Protein AF-0000000076627928 (afdb_homodimer)

Structure (mmCIF, N/CA/C/O backbone):
data_AF-0000000076627928-model_v1
#
loop_
_entity.id
_entity.type
_entity.pdbx_description
1 polymer 'Mitochondrial pyruvate carrier'
#
loop_
_atom_site.group_PDB
_atom_site.id
_atom_site.type_symbol
_atom_site.label_atom_id
_atom_site.label_alt_id
_atom_site.label_comp_id
_atom_site.label_asym_id
_atom_site.label_entity_id
_atom_site.label_seq_id
_atom_site.pdbx_PDB_ins_code
_atom_site.Cartn_x
_atom_site.Cartn_y
_atom_site.Cartn_z
_atom_site.occupancy
_atom_site.B_iso_or_equiv
_atom_site.auth_seq_id
_atom_site.auth_comp_id
_atom_site.auth_asym_id
_atom_site.auth_atom_id
_atom_site.pdbx_PDB_model_num
ATOM 1 N N . MET A 1 1 ? -31.484 19.078 3.996 1 61.62 1 MET A N 1
ATOM 2 C CA . MET A 1 1 ? -30.656 19 5.195 1 61.62 1 MET A CA 1
ATOM 3 C C . MET A 1 1 ? -29.562 17.953 5.051 1 61.62 1 MET A C 1
ATOM 5 O O . MET A 1 1 ? -28.391 18.219 5.289 1 61.62 1 MET A O 1
ATOM 9 N N . VAL A 1 2 ? -29.984 16.797 4.672 1 64.56 2 VAL A N 1
ATOM 10 C CA . VAL A 1 2 ? -29.047 15.68 4.492 1 64.56 2 VAL A CA 1
ATOM 11 C C . VAL A 1 2 ? -28.062 16.016 3.383 1 64.56 2 VAL A C 1
ATOM 13 O O . VAL A 1 2 ? -26.859 15.773 3.527 1 64.56 2 VAL A O 1
ATOM 16 N N . PHE A 1 3 ? -28.609 16.641 2.412 1 69.88 3 PHE A N 1
ATOM 17 C CA . PHE A 1 3 ? -27.75 16.938 1.269 1 69.88 3 PHE A CA 1
ATOM 18 C C . PHE A 1 3 ? -26.719 17.984 1.631 1 69.88 3 PHE A C 1
ATOM 20 O O . PHE A 1 3 ? -25.562 17.891 1.19 1 69.88 3 PHE A O 1
ATOM 27 N N . LYS A 1 4 ? -27.109 18.969 2.34 1 66.31 4 LYS A N 1
ATOM 28 C CA . LYS A 1 4 ? -26.172 19.984 2.814 1 66.31 4 LYS A CA 1
ATOM 29 C C . LYS A 1 4 ? -25.109 19.375 3.717 1 66.31 4 LYS A C 1
ATOM 31 O O . LYS A 1 4 ? -23.922 19.719 3.635 1 66.31 4 LYS A O 1
ATOM 36 N N . GLY A 1 5 ? -25.562 18.516 4.582 1 66.75 5 GLY A N 1
ATOM 37 C CA . GLY A 1 5 ? -24.625 17.797 5.438 1 66.75 5 GLY A CA 1
ATOM 38 C C . GLY A 1 5 ? -23.609 16.984 4.66 1 66.75 5 GLY A C 1
ATOM 39 O O . GLY A 1 5 ? -22.438 16.938 5.008 1 66.75 5 GLY A O 1
ATOM 40 N N . LEU A 1 6 ? -24.172 16.406 3.648 1 67.56 6 LEU A N 1
ATOM 41 C CA . LEU A 1 6 ? -23.312 15.609 2.791 1 67.56 6 LEU A CA 1
ATOM 42 C C . LEU A 1 6 ? -22.266 16.484 2.094 1 67.56 6 LEU A C 1
ATOM 44 O O . LEU A 1 6 ? -21.109 16.109 1.995 1 67.56 6 LEU A O 1
ATOM 48 N N . VAL A 1 7 ? -22.75 17.578 1.618 1 69 7 VAL A N 1
ATOM 49 C CA . VAL A 1 7 ? -21.859 18.5 0.919 1 69 7 VAL A CA 1
ATOM 50 C C . VAL A 1 7 ? -20.797 19.031 1.886 1 69 7 VAL A C 1
ATOM 52 O O . VAL A 1 7 ? -19.625 19.156 1.527 1 69 7 VAL A O 1
ATOM 55 N N . GLU A 1 8 ? -21.234 19.375 3.131 1 72 8 GLU A N 1
ATOM 56 C CA . GLU A 1 8 ? -20.312 19.875 4.145 1 72 8 GLU A CA 1
ATOM 57 C C . GLU A 1 8 ? -19.312 18.812 4.551 1 72 8 GLU A C 1
ATOM 59 O O . GLU A 1 8 ? -18.141 19.109 4.789 1 72 8 GLU A O 1
ATOM 64 N N . PHE A 1 9 ? -19.875 17.641 4.684 1 67.38 9 PHE A N 1
ATOM 65 C CA . PHE A 1 9 ? -19.016 16.516 4.984 1 67.38 9 PHE A CA 1
ATOM 66 C C . PHE A 1 9 ? -17.984 16.297 3.873 1 67.38 9 PHE A C 1
ATOM 68 O O . PHE A 1 9 ? -16.812 16.062 4.145 1 67.38 9 PHE A O 1
ATOM 75 N N . LEU A 1 10 ? -18.406 16.516 2.705 1 72.19 10 LEU A N 1
ATOM 76 C CA . LEU A 1 10 ? -17.531 16.281 1.564 1 72.19 10 LEU A CA 1
ATOM 77 C C . LEU A 1 10 ? -16.453 17.359 1.465 1 72.19 10 LEU A C 1
ATOM 79 O O . LEU A 1 10 ? -15.352 17.094 0.981 1 72.19 10 LEU A O 1
ATOM 83 N N . LYS A 1 11 ? -16.797 18.453 2.033 1 77.56 11 LYS A N 1
ATOM 84 C CA . LYS A 1 11 ? -15.859 19.562 1.9 1 77.56 11 LYS A CA 1
ATOM 85 C C . LYS A 1 11 ? -15.062 19.781 3.186 1 77.56 11 LYS A C 1
ATOM 87 O O . LYS A 1 11 ? -14.125 20.578 3.217 1 77.56 11 LYS A O 1
ATOM 92 N N . GLY A 1 12 ? -15.352 19.031 4.215 1 80.25 12 GLY A N 1
ATOM 93 C CA . GLY A 1 12 ? -14.727 19.203 5.516 1 80.25 12 GLY A CA 1
ATOM 94 C C . GLY A 1 12 ? -13.305 18.656 5.566 1 80.25 12 GLY A C 1
ATOM 95 O O . GLY A 1 12 ? -12.742 18.297 4.535 1 80.25 12 GLY A O 1
ATOM 96 N N . PRO A 1 13 ? -12.695 18.766 6.668 1 83.38 13 PRO A N 1
ATOM 97 C CA . PRO A 1 13 ? -11.297 18.375 6.859 1 83.38 13 PRO A CA 1
ATOM 98 C C . PRO A 1 13 ? -11.055 16.891 6.586 1 83.38 13 PRO A C 1
ATOM 100 O O . PRO A 1 13 ? -9.906 16.469 6.422 1 83.38 13 PRO A O 1
ATOM 103 N N . THR A 1 14 ? -12.039 16.109 6.566 1 82.69 14 THR A N 1
ATOM 104 C CA . THR A 1 14 ? -11.938 14.695 6.254 1 82.69 14 THR A CA 1
ATOM 105 C C . THR A 1 14 ? -12.734 14.359 4.992 1 82.69 14 THR A C 1
ATOM 107 O O . THR A 1 14 ? -13.164 13.219 4.805 1 82.69 14 THR A O 1
ATOM 110 N N . GLY A 1 15 ? -12.906 15.297 4.18 1 87.19 15 GLY A N 1
ATOM 111 C CA . GLY A 1 15 ? -13.75 15.156 3.006 1 87.19 15 GLY A CA 1
ATOM 112 C C . GLY A 1 15 ? -13.055 14.477 1.844 1 87.19 15 GLY A C 1
ATOM 113 O O . GLY A 1 15 ? -11.938 13.977 1.989 1 87.19 15 GLY A O 1
ATOM 114 N N . ILE A 1 16 ? -13.68 14.414 0.693 1 87.19 16 ILE A N 1
ATOM 115 C CA . ILE A 1 16 ? -13.289 13.633 -0.477 1 87.19 16 ILE A CA 1
ATOM 116 C C . ILE A 1 16 ? -12.023 14.219 -1.091 1 87.19 16 ILE A C 1
ATOM 118 O O . ILE A 1 16 ? -11.383 13.586 -1.93 1 87.19 16 ILE A O 1
ATOM 122 N N . ARG A 1 17 ? -11.625 15.281 -0.662 1 88.5 17 ARG A N 1
ATOM 123 C CA . ARG A 1 17 ? -10.422 15.875 -1.225 1 88.5 17 ARG A CA 1
ATOM 124 C C . ARG A 1 17 ? -9.219 15.641 -0.318 1 88.5 17 ARG A C 1
ATOM 126 O O . ARG A 1 17 ? -8.133 16.156 -0.569 1 88.5 17 ARG A O 1
ATOM 133 N N . THR A 1 18 ? -9.414 14.844 0.657 1 89.25 18 THR A N 1
ATOM 134 C CA . THR A 1 18 ? -8.344 14.703 1.641 1 89.25 18 THR A CA 1
ATOM 135 C C . THR A 1 18 ? -7.836 13.266 1.687 1 89.25 18 THR A C 1
ATOM 137 O O . THR A 1 18 ? -8.492 12.352 1.175 1 89.25 18 THR A O 1
ATOM 140 N N . THR A 1 19 ? -6.699 13.188 2.303 1 90.94 19 THR A N 1
ATOM 141 C CA . THR A 1 19 ? -6.145 11.867 2.561 1 90.94 19 THR A CA 1
ATOM 142 C C . THR A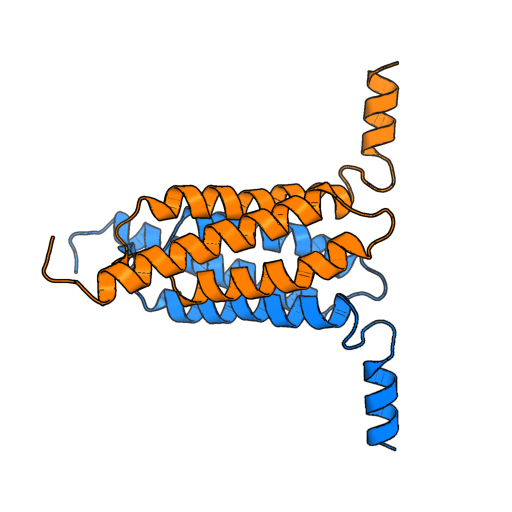 1 19 ? -6.969 11.125 3.613 1 90.94 19 THR A C 1
ATOM 144 O O . THR A 1 19 ? -6.898 9.898 3.717 1 90.94 19 THR A O 1
ATOM 147 N N . HIS A 1 20 ? -7.707 12.008 4.359 1 92.62 20 HIS A N 1
ATOM 148 C CA . HIS A 1 20 ? -8.531 11.375 5.383 1 92.62 20 HIS A CA 1
ATOM 149 C C . HIS A 1 20 ? -9.578 10.461 4.758 1 92.62 20 HIS A C 1
ATOM 151 O O . HIS A 1 20 ? -9.922 9.422 5.324 1 92.62 20 HIS A O 1
ATOM 157 N N . PHE A 1 21 ? -10.039 10.836 3.617 1 92.75 21 PHE A N 1
ATOM 158 C CA . PHE A 1 21 ? -11.047 10.062 2.896 1 92.75 21 PHE A CA 1
ATOM 159 C C . PHE A 1 21 ? -10.391 8.992 2.037 1 92.75 21 PHE A C 1
ATOM 161 O O . PHE A 1 21 ? -10.734 7.812 2.133 1 92.75 21 PHE A O 1
ATOM 168 N N . TRP A 1 22 ? -9.43 9.289 1.239 1 94.75 22 TRP A N 1
ATOM 169 C CA . TRP A 1 22 ? -8.852 8.383 0.248 1 94.75 22 TRP A CA 1
ATOM 170 C C . TRP A 1 22 ? -7.922 7.371 0.909 1 94.75 22 TRP A C 1
ATOM 172 O O . TRP A 1 22 ? -7.688 6.293 0.366 1 94.75 22 TRP A O 1
ATOM 182 N N . GLY A 1 23 ? -7.336 7.684 2.043 1 96.06 23 GLY A N 1
ATOM 183 C CA . GLY A 1 23 ? -6.555 6.715 2.793 1 96.06 23 GLY A CA 1
ATOM 184 C C . GLY A 1 23 ? -7.301 5.422 3.059 1 96.06 23 GLY A C 1
ATOM 185 O O . GLY A 1 23 ? -6.906 4.359 2.57 1 96.06 23 GLY A O 1
ATOM 186 N N . PRO A 1 24 ? -8.414 5.59 3.686 1 97.25 24 PRO A N 1
ATOM 187 C CA . PRO A 1 24 ? -9.188 4.387 3.986 1 97.25 24 PRO A CA 1
ATOM 188 C C . PRO A 1 24 ? -9.672 3.668 2.729 1 97.25 24 PRO A C 1
ATOM 190 O O . PRO A 1 24 ? -9.594 2.441 2.643 1 97.25 24 PRO A O 1
ATOM 193 N N . VAL A 1 25 ? -10.086 4.309 1.763 1 96.94 25 VAL A N 1
ATOM 194 C CA . VAL A 1 25 ? -10.656 3.719 0.557 1 96.94 25 VAL A CA 1
ATOM 195 C C . VAL A 1 25 ? -9.617 2.842 -0.135 1 96.94 25 VAL A C 1
ATOM 197 O O . VAL A 1 25 ? -9.891 1.681 -0.452 1 96.94 25 VAL A O 1
ATOM 200 N N . LEU A 1 26 ? -8.469 3.352 -0.321 1 97.25 26 LEU A N 1
ATOM 201 C CA . LEU A 1 26 ? -7.469 2.625 -1.093 1 97.25 26 LEU A CA 1
ATOM 202 C C . LEU A 1 26 ? -6.805 1.548 -0.242 1 97.25 26 LEU A C 1
ATOM 204 O O . LEU A 1 26 ? -6.422 0.493 -0.755 1 97.25 26 LEU A O 1
ATOM 208 N N . ASN A 1 27 ? -6.754 1.756 1.055 1 98.31 27 ASN A N 1
ATOM 209 C CA . ASN A 1 27 ? -6.223 0.703 1.915 1 98.31 27 ASN A CA 1
ATOM 210 C C . ASN A 1 27 ? -7.207 -0.453 2.059 1 98.31 27 ASN A C 1
ATOM 212 O O . ASN A 1 27 ? -6.801 -1.608 2.191 1 98.31 27 ASN A O 1
ATOM 216 N N . TRP A 1 28 ? -8.516 -0.165 2.051 1 98.5 28 TRP A N 1
ATOM 217 C CA . TRP A 1 28 ? -9.492 -1.249 1.993 1 98.5 28 TRP A CA 1
ATOM 218 C C . TRP A 1 28 ? -9.289 -2.096 0.741 1 98.5 28 TRP A C 1
ATOM 220 O O . TRP A 1 28 ? -9.523 -3.307 0.759 1 98.5 28 TRP A O 1
ATOM 230 N N . GLY A 1 29 ? -8.805 -1.492 -0.309 1 98.12 29 GLY A N 1
ATOM 231 C CA . GLY A 1 29 ? -8.477 -2.24 -1.512 1 98.12 29 GLY A CA 1
ATOM 232 C C . GLY A 1 29 ? -7.473 -3.352 -1.266 1 98.12 29 GLY A C 1
ATOM 233 O O . GLY A 1 29 ? -7.609 -4.449 -1.81 1 98.12 29 GLY A O 1
ATOM 234 N N . PHE A 1 30 ? -6.492 -3.123 -0.431 1 98.44 30 PHE A N 1
ATOM 235 C CA . PHE A 1 30 ? -5.508 -4.148 -0.109 1 98.44 30 PHE A CA 1
ATOM 236 C C . PHE A 1 30 ? -6.156 -5.309 0.637 1 98.44 30 PHE A C 1
ATOM 238 O O . PHE A 1 30 ? -5.805 -6.469 0.418 1 98.44 30 PHE A O 1
ATOM 245 N N . ILE A 1 31 ? -7.07 -4.938 1.482 1 98.75 31 ILE A N 1
ATOM 246 C CA . ILE A 1 31 ? -7.738 -5.941 2.307 1 98.75 31 ILE A CA 1
ATOM 247 C C . ILE A 1 31 ? -8.562 -6.871 1.42 1 98.75 31 ILE A C 1
ATOM 249 O O . ILE A 1 31 ? -8.461 -8.094 1.535 1 98.75 31 ILE A O 1
ATOM 253 N N . ILE A 1 32 ? -9.305 -6.312 0.566 1 98.56 32 ILE A N 1
ATOM 254 C CA . ILE A 1 32 ? -10.141 -7.086 -0.343 1 98.56 32 ILE A CA 1
ATOM 255 C C . ILE A 1 32 ? -9.266 -7.957 -1.24 1 98.56 32 ILE A C 1
ATOM 257 O O . ILE A 1 32 ? -9.523 -9.148 -1.398 1 98.56 32 ILE A O 1
ATOM 261 N N . ALA A 1 33 ? -8.234 -7.391 -1.806 1 98.06 33 ALA A N 1
ATOM 262 C CA . ALA A 1 33 ? -7.301 -8.156 -2.625 1 98.06 33 ALA A CA 1
ATOM 263 C C . ALA A 1 33 ? -6.68 -9.297 -1.825 1 98.06 33 ALA A C 1
ATOM 265 O O . ALA A 1 33 ? -6.551 -10.422 -2.326 1 98.06 33 ALA A O 1
ATOM 266 N N . GLY A 1 34 ? -6.309 -9.039 -0.591 1 98.19 34 GLY A N 1
ATOM 267 C CA . GLY A 1 34 ? -5.723 -10.062 0.258 1 98.19 34 GLY A CA 1
ATOM 268 C C . GLY A 1 34 ? -6.672 -11.211 0.548 1 98.19 34 GLY A C 1
ATOM 269 O O . GLY A 1 34 ? -6.266 -12.375 0.529 1 98.19 34 GLY A O 1
ATOM 270 N N . ILE A 1 35 ? -7.891 -10.875 0.844 1 98.19 35 ILE A N 1
ATOM 271 C CA . ILE A 1 35 ? -8.898 -11.891 1.129 1 98.19 35 ILE A CA 1
ATOM 272 C C . ILE A 1 35 ? -9.109 -12.766 -0.103 1 98.19 35 ILE A C 1
ATOM 274 O O . ILE A 1 35 ? -9.133 -14 -0 1 98.19 35 ILE A O 1
ATOM 278 N N . ILE A 1 36 ? -9.203 -12.203 -1.235 1 97.19 36 ILE A N 1
ATOM 279 C CA . ILE A 1 36 ? -9.391 -12.961 -2.467 1 97.19 36 ILE A CA 1
ATOM 280 C C . ILE A 1 36 ? -8.148 -13.805 -2.748 1 97.19 36 ILE A C 1
ATOM 282 O O . ILE A 1 36 ? -8.25 -14.969 -3.148 1 97.19 36 ILE A O 1
ATOM 286 N N . ASP A 1 37 ? -6.973 -13.258 -2.482 1 96.69 37 ASP A N 1
ATOM 287 C CA . ASP A 1 37 ? -5.715 -13.961 -2.727 1 96.69 37 ASP A CA 1
ATOM 288 C C . ASP A 1 37 ? -5.551 -15.141 -1.77 1 96.69 37 ASP A C 1
ATOM 290 O O . ASP A 1 37 ? -4.773 -16.062 -2.039 1 96.69 37 ASP A O 1
ATOM 294 N N . SER A 1 38 ? -6.203 -15.133 -0.664 1 95.75 38 SER A N 1
ATOM 295 C CA . SER A 1 38 ? -6.102 -16.234 0.288 1 95.75 38 SER A CA 1
ATOM 296 C C . SER A 1 38 ? -6.746 -17.5 -0.263 1 95.75 38 SER A C 1
ATOM 298 O O . SER A 1 38 ? -6.523 -18.594 0.259 1 95.75 38 SER A O 1
ATOM 300 N N . ASN A 1 39 ? -7.512 -17.359 -1.292 1 95.25 39 ASN A N 1
ATOM 301 C CA . ASN A 1 39 ? -8.148 -18.516 -1.916 1 95.25 39 ASN A CA 1
ATOM 302 C C . ASN A 1 39 ? -7.324 -19.047 -3.078 1 95.25 39 ASN A C 1
ATOM 304 O O . ASN A 1 39 ? -7.684 -20.062 -3.686 1 95.25 39 ASN A O 1
ATOM 308 N N . LYS A 1 40 ? -6.242 -18.453 -3.377 1 92.5 40 LYS A N 1
ATOM 309 C CA . LYS A 1 40 ? -5.344 -18.938 -4.418 1 92.5 40 LYS A CA 1
ATOM 310 C C . LYS A 1 40 ? -4.402 -20.016 -3.875 1 92.5 40 LYS A C 1
ATOM 312 O O . LYS A 1 40 ? -4.25 -20.156 -2.66 1 92.5 40 LYS A O 1
ATOM 317 N N . PRO A 1 41 ? -3.854 -20.812 -4.867 1 94.12 41 PRO A N 1
ATOM 318 C CA . PRO A 1 41 ? -2.795 -21.719 -4.402 1 94.12 41 PRO A CA 1
ATOM 319 C C . PRO A 1 41 ? -1.667 -20.969 -3.686 1 94.12 41 PRO A C 1
ATOM 321 O O . PRO A 1 41 ? -1.256 -19.891 -4.121 1 94.12 41 PRO A O 1
ATOM 324 N N . PRO A 1 42 ? -1.172 -21.531 -2.629 1 94.56 42 PRO A N 1
ATOM 325 C CA . PRO A 1 42 ? -0.175 -20.859 -1.79 1 94.56 42 PRO A CA 1
ATOM 326 C C . PRO A 1 42 ? 1.062 -20.422 -2.574 1 94.56 42 PRO A C 1
ATOM 328 O O . PRO A 1 42 ? 1.696 -19.422 -2.234 1 94.56 42 PRO A O 1
ATOM 331 N N . GLU A 1 43 ? 1.318 -21.156 -3.598 1 92.25 43 GLU A N 1
ATOM 332 C CA . GLU A 1 43 ? 2.516 -20.844 -4.375 1 92.25 43 GLU A CA 1
ATOM 333 C C . GLU A 1 43 ? 2.342 -19.562 -5.172 1 92.25 43 GLU A C 1
ATOM 335 O O . GLU A 1 43 ? 3.316 -19 -5.676 1 92.25 43 GLU A O 1
ATOM 340 N N . LYS A 1 44 ? 1.123 -19.062 -5.23 1 91.94 44 LYS A N 1
ATOM 341 C CA . LYS A 1 44 ? 0.856 -17.844 -6.004 1 91.94 44 LYS A CA 1
ATOM 342 C C . LYS A 1 44 ? 0.918 -16.609 -5.121 1 91.94 44 LYS A C 1
ATOM 344 O O . LYS A 1 44 ? 0.833 -15.477 -5.617 1 91.94 44 LYS A O 1
ATOM 349 N N . ILE A 1 45 ? 1.094 -16.797 -3.898 1 94.88 45 ILE A N 1
ATOM 350 C CA . ILE A 1 45 ? 1.158 -15.68 -2.965 1 94.88 45 ILE A CA 1
ATOM 351 C C . ILE A 1 45 ? 2.566 -15.094 -2.967 1 94.88 45 ILE A C 1
ATOM 353 O O . ILE A 1 45 ? 3.555 -15.82 -2.861 1 94.88 45 ILE A O 1
ATOM 357 N N . SER A 1 46 ? 2.666 -13.742 -3.131 1 95.44 46 SER A N 1
ATOM 358 C CA . SER A 1 46 ? 3.949 -13.047 -3.07 1 95.44 46 SER A CA 1
ATOM 359 C C . SER A 1 46 ? 4.34 -12.734 -1.63 1 95.44 46 SER A C 1
ATOM 361 O O . SER A 1 46 ? 3.842 -11.773 -1.04 1 95.44 46 SER A O 1
ATOM 363 N N . SER A 1 47 ? 5.285 -13.477 -1.132 1 95.06 47 SER A N 1
ATOM 364 C CA . SER A 1 47 ? 5.695 -13.273 0.255 1 95.06 47 SER A CA 1
ATOM 365 C C . SER A 1 47 ? 6.328 -11.898 0.451 1 95.06 47 SER A C 1
ATOM 367 O O . SER A 1 47 ? 6.164 -11.281 1.504 1 95.06 47 SER A O 1
ATOM 369 N N . ARG A 1 48 ? 7.023 -11.414 -0.523 1 96.06 48 ARG A N 1
ATOM 370 C CA . ARG A 1 48 ? 7.688 -10.117 -0.413 1 96.06 48 ARG A CA 1
ATOM 371 C C . ARG A 1 48 ? 6.672 -8.984 -0.343 1 96.06 48 ARG A C 1
ATOM 373 O O . ARG A 1 48 ? 6.781 -8.094 0.506 1 96.06 48 ARG A O 1
ATOM 380 N N . MET A 1 49 ? 5.676 -8.992 -1.299 1 97.94 49 MET A N 1
ATOM 381 C CA . MET A 1 49 ? 4.625 -7.984 -1.291 1 97.94 49 MET A CA 1
ATOM 382 C C . MET A 1 49 ? 3.834 -8.031 0.012 1 97.94 49 MET A C 1
ATOM 384 O O . MET A 1 49 ? 3.549 -6.988 0.607 1 97.94 49 MET A O 1
ATOM 388 N N . THR A 1 50 ? 3.521 -9.219 0.46 1 98.44 50 THR A N 1
ATOM 389 C CA . THR A 1 50 ? 2.76 -9.422 1.686 1 98.44 50 THR A CA 1
ATOM 390 C C . THR A 1 50 ? 3.533 -8.914 2.896 1 98.44 50 THR A C 1
ATOM 392 O O . THR A 1 50 ? 2.973 -8.234 3.76 1 98.44 50 THR A O 1
ATOM 395 N N . THR A 1 51 ? 4.77 -9.227 2.963 1 98.44 51 THR A N 1
ATOM 396 C CA . THR A 1 51 ? 5.605 -8.742 4.055 1 98.44 51 THR A CA 1
ATOM 397 C C . THR A 1 51 ? 5.688 -7.219 4.043 1 98.44 51 THR A C 1
ATOM 399 O O . THR A 1 51 ? 5.59 -6.578 5.094 1 98.44 51 THR A O 1
ATOM 402 N N . THR A 1 52 ? 5.832 -6.625 2.869 1 98.5 52 THR A N 1
ATOM 403 C CA . THR A 1 52 ? 5.875 -5.172 2.75 1 98.5 52 THR A CA 1
ATOM 404 C C . THR A 1 52 ? 4.566 -4.551 3.242 1 98.5 52 THR A C 1
ATOM 406 O O . THR A 1 52 ? 4.582 -3.549 3.957 1 98.5 52 THR A O 1
ATOM 409 N N . LEU A 1 53 ? 3.498 -5.168 2.936 1 98.81 53 LEU A N 1
ATOM 410 C CA . LEU A 1 53 ? 2.191 -4.664 3.348 1 98.81 53 LEU A CA 1
ATOM 411 C C . LEU A 1 53 ? 2.025 -4.754 4.859 1 98.81 53 LEU A C 1
ATOM 413 O O . LEU A 1 53 ? 1.396 -3.891 5.473 1 98.81 53 LEU A O 1
ATOM 417 N N . ILE A 1 54 ? 2.576 -5.758 5.465 1 98.81 54 ILE A N 1
ATOM 418 C CA . ILE A 1 54 ? 2.525 -5.883 6.918 1 98.81 54 ILE A CA 1
ATOM 419 C C . ILE A 1 54 ? 3.316 -4.75 7.562 1 98.81 54 ILE A C 1
ATOM 421 O O . ILE A 1 54 ? 2.824 -4.078 8.477 1 98.81 54 ILE A O 1
ATOM 425 N N . LEU A 1 55 ? 4.461 -4.5 7.07 1 98.62 55 LEU A N 1
ATOM 426 C CA . LEU A 1 55 ? 5.301 -3.441 7.621 1 98.62 55 LEU A CA 1
ATOM 427 C C . LEU A 1 55 ? 4.676 -2.07 7.383 1 98.62 55 LEU A C 1
ATOM 429 O O . LEU A 1 55 ? 4.629 -1.237 8.289 1 98.62 55 LEU A O 1
ATOM 433 N N . TYR A 1 56 ? 4.188 -1.945 6.172 1 98.69 56 TYR A N 1
ATOM 434 C CA . TYR A 1 56 ? 3.52 -0.701 5.809 1 98.69 56 TYR A CA 1
ATOM 435 C C . TYR A 1 56 ? 2.34 -0.424 6.734 1 98.69 56 TYR A C 1
ATOM 437 O O . TYR A 1 56 ? 2.25 0.652 7.328 1 98.69 56 TYR A O 1
ATOM 445 N N . SER A 1 57 ? 1.497 -1.346 6.922 1 98.88 57 SER A N 1
ATOM 446 C CA . SER A 1 57 ? 0.278 -1.154 7.699 1 98.88 57 SER A CA 1
ATOM 447 C C . SER A 1 57 ? 0.586 -1.036 9.188 1 98.88 57 SER A C 1
ATOM 449 O O . SER A 1 57 ? -0.087 -0.298 9.906 1 98.88 57 SER A O 1
ATOM 451 N N . SER A 1 58 ? 1.564 -1.761 9.648 1 98.56 58 SER A N 1
ATOM 452 C CA . SER A 1 58 ? 1.958 -1.634 11.047 1 98.56 58 SER A CA 1
ATOM 453 C C . SER A 1 58 ? 2.459 -0.226 11.352 1 98.56 58 SER A C 1
ATOM 455 O O . SER A 1 58 ? 2.049 0.383 12.344 1 98.56 58 SER A O 1
ATOM 457 N N . MET A 1 59 ? 3.244 0.274 10.484 1 97.88 59 MET A N 1
ATOM 458 C CA . MET A 1 59 ? 3.799 1.61 10.68 1 97.88 59 MET A CA 1
ATOM 459 C C . MET A 1 59 ? 2.709 2.672 10.57 1 97.88 59 MET A C 1
ATOM 461 O O . MET A 1 59 ? 2.621 3.566 11.414 1 97.88 59 MET A O 1
ATOM 465 N N . PHE A 1 60 ? 1.845 2.555 9.68 1 97.88 60 PHE A N 1
ATOM 466 C CA . PHE A 1 60 ? 0.903 3.631 9.398 1 97.88 60 PHE A CA 1
ATOM 467 C C . PHE A 1 60 ? -0.309 3.549 10.32 1 97.88 60 PHE A C 1
ATOM 469 O O . PHE A 1 60 ? -1.134 4.465 10.352 1 97.88 60 PHE A O 1
ATOM 476 N N . SER A 1 61 ? -0.382 2.447 11.102 1 98.25 61 SER A N 1
ATOM 477 C CA . SER A 1 61 ? -1.346 2.445 12.203 1 98.25 61 SER A CA 1
ATOM 478 C C . SER A 1 61 ? -1.045 3.555 13.203 1 98.25 61 SER A C 1
ATOM 480 O O . SER A 1 61 ? -1.957 4.238 13.672 1 98.25 61 SER A O 1
ATOM 482 N N . ARG A 1 62 ? 0.208 3.693 13.422 1 96.12 62 ARG A N 1
ATOM 483 C CA . ARG A 1 62 ? 0.64 4.734 14.352 1 96.12 62 ARG A CA 1
ATOM 484 C C . ARG A 1 62 ? 0.251 6.117 13.836 1 96.12 62 ARG A C 1
ATOM 486 O O . ARG A 1 62 ? -0.25 6.949 14.602 1 96.12 62 ARG A O 1
ATOM 493 N N . PHE A 1 63 ? 0.38 6.352 12.555 1 94.81 63 PHE A N 1
ATOM 494 C CA . PHE A 1 63 ? 0.132 7.676 11.992 1 94.81 63 PHE A CA 1
ATOM 495 C C . PHE A 1 63 ? -1.364 7.941 11.875 1 94.81 63 PHE A C 1
ATOM 497 O O . PHE A 1 63 ? -1.81 9.078 12.023 1 94.81 63 PHE A O 1
ATOM 504 N N . ALA A 1 64 ? -2.074 6.867 11.672 1 96.88 64 ALA A N 1
ATOM 505 C CA . ALA A 1 64 ? -3.525 7.023 11.641 1 96.88 64 ALA A CA 1
ATOM 506 C C . ALA A 1 64 ? -4.059 7.445 13.008 1 96.88 64 ALA A C 1
ATOM 508 O O . ALA A 1 64 ? -5.035 8.195 13.094 1 96.88 64 ALA A O 1
ATOM 509 N N . TRP A 1 65 ? -3.434 6.949 14.07 1 96.19 65 TRP A N 1
ATOM 510 C CA . TRP A 1 65 ? -3.799 7.285 15.438 1 96.19 65 TRP A CA 1
ATOM 511 C C . TRP A 1 65 ? -3.354 8.703 15.789 1 96.19 65 TRP A C 1
ATOM 513 O O . TRP A 1 65 ? -4.062 9.43 16.5 1 96.19 65 TRP A O 1
ATOM 523 N N . ARG A 1 66 ? -2.266 9.227 15.188 1 94.31 66 ARG A N 1
ATOM 524 C CA . ARG A 1 66 ? -1.62 10.461 15.617 1 94.31 66 ARG A CA 1
ATOM 525 C C . ARG A 1 66 ? -2.105 11.648 14.789 1 94.31 66 ARG A C 1
ATOM 527 O O . ARG A 1 66 ? -1.997 12.797 15.211 1 94.31 66 ARG A O 1
ATOM 534 N N . VAL A 1 67 ? -2.594 11.359 13.602 1 90.31 67 VAL A N 1
ATOM 535 C CA . VAL A 1 67 ? -3.004 12.453 12.727 1 90.31 67 VAL A CA 1
ATOM 536 C C . VAL A 1 67 ? -4.191 13.188 13.344 1 90.31 67 VAL A C 1
ATOM 538 O O . VAL A 1 67 ? -4.922 12.625 14.164 1 90.31 67 VAL A O 1
ATOM 541 N N . GLN A 1 68 ? -4.254 14.516 12.969 1 90.5 68 GLN A N 1
ATOM 542 C CA . GLN A 1 68 ? -5.371 15.305 13.469 1 90.5 68 GLN A CA 1
ATOM 543 C C . GLN A 1 68 ? -6.234 15.836 12.328 1 90.5 68 GLN A C 1
ATOM 545 O O . GLN A 1 68 ? -5.738 16.531 11.445 1 90.5 68 GLN A O 1
ATOM 550 N N . PRO A 1 69 ? -7.605 15.578 12.453 1 92.69 69 PRO A N 1
ATOM 551 C CA . PRO A 1 69 ? -8.266 14.719 13.438 1 92.69 69 PRO A CA 1
ATOM 552 C C . PRO A 1 69 ? -7.859 13.25 13.305 1 92.69 69 PRO A C 1
ATOM 554 O O . PRO A 1 69 ? -7.414 12.82 12.234 1 92.69 69 PRO A O 1
ATOM 557 N N . ARG A 1 70 ? -8.023 12.523 14.391 1 95.44 70 ARG A N 1
ATOM 558 C CA . ARG A 1 70 ? -7.715 11.102 14.391 1 95.44 70 ARG A CA 1
ATOM 559 C C . ARG A 1 70 ? -8.547 10.359 13.352 1 95.44 70 ARG A C 1
ATOM 561 O O . ARG A 1 70 ? -9.766 10.562 13.258 1 95.44 70 ARG A O 1
ATOM 568 N N . ASN A 1 71 ? -7.914 9.539 12.57 1 96.62 71 ASN A N 1
ATOM 569 C CA . ASN A 1 71 ? -8.602 8.781 11.539 1 96.62 71 ASN A CA 1
ATOM 570 C C . ASN A 1 71 ? -8.867 7.344 11.984 1 96.62 71 ASN A C 1
ATOM 572 O O . ASN A 1 71 ? -8.102 6.438 11.664 1 96.62 71 ASN A O 1
ATOM 576 N N . TYR A 1 72 ? -9.945 7.074 12.641 1 96.69 72 TYR A N 1
ATOM 577 C CA . TYR A 1 72 ? -10.273 5.777 13.219 1 96.69 72 TYR A CA 1
ATOM 578 C C . TYR A 1 72 ? -10.539 4.746 12.125 1 96.69 72 TYR A C 1
ATOM 580 O O . TYR A 1 72 ? -10.273 3.555 12.305 1 96.69 72 TYR A O 1
ATOM 588 N N . ILE A 1 73 ? -11.109 5.195 11.055 1 97.12 73 ILE A N 1
ATOM 589 C CA . ILE A 1 73 ? -11.406 4.277 9.961 1 97.12 73 ILE A CA 1
ATOM 590 C C . ILE A 1 73 ? -10.109 3.779 9.336 1 97.12 73 ILE A C 1
ATOM 592 O O . ILE A 1 73 ? -9.945 2.578 9.102 1 97.12 73 ILE A O 1
ATOM 596 N N . LEU A 1 74 ? -9.164 4.664 9.164 1 97.75 74 LEU A N 1
ATOM 597 C CA . LEU A 1 74 ? -7.875 4.27 8.602 1 97.75 74 LEU A CA 1
ATOM 598 C C . LEU A 1 74 ? -7.121 3.348 9.562 1 97.75 74 LEU A C 1
ATOM 600 O O . LEU A 1 74 ? -6.465 2.4 9.125 1 97.75 74 LEU A O 1
ATOM 604 N N . LEU A 1 75 ? -7.219 3.672 10.844 1 98.56 75 LEU A N 1
ATOM 605 C CA . LEU A 1 75 ? -6.598 2.809 11.844 1 98.56 75 LEU A CA 1
ATOM 606 C C . LEU A 1 75 ? -7.152 1.391 11.758 1 98.56 75 LEU A C 1
ATOM 608 O O . LEU A 1 75 ? -6.391 0.421 11.75 1 98.56 75 LEU A O 1
ATOM 612 N N . ALA A 1 76 ? -8.414 1.293 11.68 1 98.38 76 ALA A N 1
ATOM 613 C CA . ALA A 1 76 ? -9.062 -0.011 11.555 1 98.38 76 ALA A CA 1
ATOM 614 C C . ALA A 1 76 ? -8.633 -0.724 10.281 1 98.38 76 ALA A C 1
ATOM 616 O O . ALA A 1 76 ? -8.43 -1.941 10.281 1 98.38 76 ALA A O 1
ATOM 617 N N . CYS A 1 77 ? -8.492 0.019 9.219 1 98.56 77 CYS A N 1
ATOM 618 C CA . CYS A 1 77 ? -8.047 -0.545 7.953 1 98.56 77 CYS A CA 1
ATOM 619 C C . CYS A 1 77 ? -6.656 -1.149 8.086 1 98.56 77 CYS A C 1
ATOM 621 O O . CYS A 1 77 ? -6.418 -2.279 7.656 1 98.56 77 CYS A O 1
ATOM 623 N N . HIS A 1 78 ? -5.77 -0.396 8.719 1 98.88 78 HIS A N 1
ATOM 624 C CA . HIS A 1 78 ? -4.402 -0.879 8.844 1 98.88 78 HIS A CA 1
ATOM 625 C C . HIS A 1 78 ? -4.336 -2.115 9.742 1 98.88 78 HIS A C 1
ATOM 627 O O . HIS A 1 78 ? -3.652 -3.088 9.406 1 98.88 78 HIS A O 1
ATOM 633 N N . LEU A 1 79 ? -5.035 -2.105 10.828 1 98.81 79 LEU A N 1
ATOM 634 C CA . LEU A 1 79 ? -5.039 -3.256 11.727 1 98.81 79 LEU A CA 1
ATOM 635 C C . LEU A 1 79 ? -5.641 -4.48 11.039 1 98.81 79 LEU A C 1
ATOM 637 O O . LEU A 1 79 ? -5.125 -5.59 11.18 1 98.81 79 LEU A O 1
ATOM 641 N N . THR A 1 80 ? -6.68 -4.305 10.32 1 98.88 80 THR A N 1
ATOM 642 C CA . THR A 1 80 ? -7.289 -5.387 9.555 1 98.88 80 THR A CA 1
ATOM 643 C C . THR A 1 80 ? -6.336 -5.898 8.484 1 98.88 80 THR A C 1
ATOM 645 O O . THR A 1 80 ? -6.203 -7.105 8.281 1 98.88 80 THR A O 1
ATOM 648 N N . ASN A 1 81 ? -5.68 -4.988 7.832 1 98.88 81 ASN A N 1
ATOM 649 C CA . ASN A 1 81 ? -4.758 -5.379 6.77 1 98.88 81 ASN A CA 1
ATOM 650 C C . ASN A 1 81 ? -3.592 -6.199 7.316 1 98.88 81 ASN A C 1
ATOM 652 O O . ASN A 1 81 ? -3.174 -7.18 6.699 1 98.88 81 ASN A O 1
ATOM 656 N N . VAL A 1 82 ? -3.064 -5.773 8.422 1 98.88 82 VAL A N 1
ATOM 657 C CA . VAL A 1 82 ? -2.004 -6.559 9.039 1 98.88 82 VAL A CA 1
ATOM 658 C C . VAL A 1 82 ? -2.486 -7.992 9.273 1 98.88 82 VAL A C 1
ATOM 660 O O . VAL A 1 82 ? -1.775 -8.953 8.961 1 98.88 82 VAL A O 1
ATOM 663 N N . THR A 1 83 ? -3.654 -8.141 9.719 1 98.88 83 THR A N 1
ATOM 664 C CA . THR A 1 83 ? -4.219 -9.453 10.023 1 98.88 83 THR A CA 1
ATOM 665 C C . THR A 1 83 ? -4.383 -10.281 8.75 1 98.88 83 THR A C 1
ATOM 667 O O . THR A 1 83 ? -3.982 -11.445 8.703 1 98.88 83 THR A O 1
ATOM 670 N N . VAL A 1 84 ? -4.938 -9.703 7.754 1 98.81 84 VAL A N 1
ATOM 671 C CA . VAL A 1 84 ? -5.18 -10.383 6.492 1 98.81 84 VAL A CA 1
ATOM 672 C C . VAL A 1 84 ? -3.854 -10.812 5.867 1 98.81 84 VAL A C 1
ATOM 674 O O . VAL A 1 84 ? -3.705 -11.953 5.422 1 98.81 84 VAL A O 1
ATOM 677 N N . GLN A 1 85 ? -2.885 -9.945 5.863 1 98.81 85 GLN A N 1
ATOM 678 C CA . GLN A 1 85 ? -1.592 -10.242 5.258 1 98.81 85 GLN A CA 1
ATOM 679 C C . GLN A 1 85 ? -0.827 -11.281 6.07 1 98.81 85 GLN A C 1
ATOM 681 O O . GLN A 1 85 ? -0.104 -12.109 5.512 1 98.81 85 GLN A O 1
ATOM 686 N N . CYS A 1 86 ? -0.941 -11.234 7.348 1 98.62 86 CYS A N 1
ATOM 687 C CA . CYS A 1 86 ? -0.34 -12.273 8.172 1 98.62 86 CYS A CA 1
ATOM 688 C C . CYS A 1 86 ? -0.946 -13.633 7.863 1 98.62 86 CYS A C 1
ATOM 690 O O . CYS A 1 86 ? -0.236 -14.641 7.82 1 98.62 86 CYS A O 1
ATOM 692 N N . ASN A 1 87 ? -2.201 -13.648 7.684 1 98.06 87 ASN A N 1
ATOM 693 C CA . ASN A 1 87 ? -2.852 -14.898 7.301 1 98.06 87 ASN A CA 1
ATOM 694 C C . ASN A 1 87 ? -2.334 -15.414 5.961 1 98.06 87 ASN A C 1
ATOM 696 O O . ASN A 1 87 ? -2.154 -16.625 5.785 1 98.06 87 ASN A O 1
ATOM 700 N N . LEU A 1 88 ? -2.123 -14.5 5.016 1 98 88 LEU A N 1
ATOM 701 C CA . LEU A 1 88 ? -1.573 -14.883 3.719 1 98 88 LEU A CA 1
ATOM 702 C C . LEU A 1 88 ? -0.199 -15.523 3.879 1 98 88 LEU A C 1
ATOM 704 O O . LEU A 1 88 ? 0.098 -16.531 3.236 1 98 88 LEU A O 1
ATOM 708 N N . LEU A 1 89 ? 0.627 -14.953 4.727 1 97.31 89 LEU A N 1
ATOM 709 C CA . LEU A 1 89 ? 1.954 -15.516 4.965 1 97.31 89 LEU A CA 1
ATOM 710 C C . LEU A 1 89 ? 1.854 -16.891 5.621 1 97.31 89 LEU A C 1
ATOM 712 O O . LEU A 1 89 ? 2.621 -17.797 5.293 1 97.31 89 LEU A O 1
ATOM 716 N N . ARG A 1 90 ? 0.969 -17 6.52 1 97.12 90 ARG A N 1
ATOM 717 C CA . ARG A 1 90 ? 0.755 -18.281 7.184 1 97.12 90 ARG A CA 1
ATOM 718 C C . ARG A 1 90 ? 0.356 -19.359 6.176 1 97.12 90 ARG A C 1
ATOM 720 O O . ARG A 1 90 ? 0.899 -20.453 6.195 1 97.12 90 ARG A O 1
ATOM 727 N N . ILE A 1 91 ? -0.574 -19.062 5.348 1 96.56 91 ILE A N 1
ATOM 728 C CA . ILE A 1 91 ? -1.053 -19.984 4.324 1 96.56 91 ILE A CA 1
ATOM 729 C C . ILE A 1 91 ? 0.103 -20.391 3.412 1 96.56 91 ILE A C 1
ATOM 731 O O . ILE A 1 91 ? 0.275 -21.562 3.1 1 96.56 91 ILE A O 1
ATOM 735 N N . LYS A 1 92 ? 0.914 -19.422 3.021 1 94.62 92 LYS A N 1
ATOM 736 C CA . LYS A 1 92 ? 2.039 -19.688 2.125 1 94.62 92 LYS A CA 1
ATOM 737 C C . LYS A 1 92 ? 3.074 -20.594 2.785 1 94.62 92 LYS A C 1
ATOM 739 O O . LYS A 1 92 ? 3.557 -21.531 2.166 1 94.62 92 LYS A O 1
ATOM 744 N N . TYR A 1 93 ? 3.4 -20.391 3.961 1 94.25 93 TYR A N 1
ATOM 745 C CA . TYR A 1 93 ? 4.523 -21.078 4.59 1 94.25 93 TYR A CA 1
ATOM 746 C C . TYR A 1 93 ? 4.074 -22.391 5.219 1 94.25 93 TYR A C 1
ATOM 748 O O . TYR A 1 93 ? 4.883 -23.297 5.422 1 94.25 93 TYR A O 1
ATOM 756 N N . THR A 1 94 ? 2.791 -22.594 5.539 1 89.62 94 THR A N 1
ATOM 757 C CA . THR A 1 94 ? 2.289 -23.891 5.988 1 89.62 94 THR A CA 1
ATOM 758 C C . THR A 1 94 ? 2.256 -24.891 4.832 1 89.62 94 THR A C 1
ATOM 760 O O . THR A 1 94 ? 2.553 -26.078 5.02 1 89.62 94 THR A O 1
ATOM 763 N N . TYR A 1 95 ? 1.975 -24.391 3.727 1 78.5 95 TYR A N 1
ATOM 764 C CA . TYR A 1 95 ? 2.016 -25.234 2.535 1 78.5 95 TYR A CA 1
ATOM 765 C C . TYR A 1 95 ? 3.451 -25.594 2.17 1 78.5 95 TYR A C 1
ATOM 767 O O . TYR A 1 95 ? 3.736 -26.734 1.799 1 78.5 95 TYR A O 1
ATOM 775 N N . SER A 1 96 ? 4.348 -24.703 2.129 1 70.62 96 SER A N 1
ATOM 776 C CA . SER A 1 96 ? 5.742 -24.922 1.766 1 70.62 96 SER A CA 1
ATOM 777 C C . SER A 1 96 ? 6.387 -25.969 2.676 1 70.62 96 SER A C 1
ATOM 779 O O . SER A 1 96 ? 7.289 -26.688 2.256 1 70.62 96 SER A O 1
ATOM 781 N N . GLU A 1 97 ? 5.988 -26.031 3.812 1 69.56 97 GLU A N 1
ATOM 782 C CA . GLU A 1 97 ? 6.539 -27.016 4.738 1 69.56 97 GLU A CA 1
ATOM 783 C C . GLU A 1 97 ? 5.934 -28.391 4.496 1 69.56 97 GLU A C 1
ATOM 785 O O . GLU A 1 97 ? 6.57 -29.406 4.777 1 69.56 97 GLU A O 1
ATOM 790 N N . ASN A 1 98 ? 4.695 -28.547 4.121 1 57.53 98 ASN A N 1
ATOM 791 C CA . ASN A 1 98 ? 4.102 -29.859 3.852 1 57.53 98 ASN A CA 1
ATOM 792 C C . ASN A 1 98 ? 3.689 -30 2.389 1 57.53 98 ASN A C 1
ATOM 794 O O . ASN A 1 98 ? 2.5 -29.984 2.07 1 57.53 98 ASN A O 1
ATOM 798 N N . PRO A 1 99 ? 4.574 -29.844 1.348 1 55.78 99 PRO A N 1
ATOM 799 C CA . PRO A 1 99 ? 4.156 -30.016 -0.047 1 55.78 99 PRO A CA 1
ATOM 800 C C . PRO A 1 99 ? 3.449 -31.344 -0.3 1 55.78 99 PRO A C 1
ATOM 802 O O . PRO A 1 99 ? 2.758 -31.484 -1.312 1 55.78 99 PRO A O 1
ATOM 805 N N . SER A 1 100 ? 3.822 -32.375 0.366 1 49.59 100 SER A N 1
ATOM 806 C CA . SER A 1 100 ? 3.436 -33.75 0.086 1 49.59 100 SER A CA 1
ATOM 807 C C . SER A 1 100 ? 1.932 -33.938 0.245 1 49.59 100 SER A C 1
ATOM 809 O O . SER A 1 100 ? 1.354 -34.875 -0.344 1 49.59 100 SER A O 1
ATOM 811 N N . ASN A 1 101 ? 1.319 -33.406 1.321 1 43.34 101 ASN A N 1
ATOM 812 C CA . ASN A 1 101 ? 0.096 -34.125 1.659 1 43.34 101 ASN A CA 1
ATOM 813 C C . ASN A 1 101 ? -1.036 -33.781 0.693 1 43.34 101 ASN A C 1
ATOM 815 O O . ASN A 1 101 ? -2.145 -34.312 0.823 1 43.34 101 ASN A O 1
ATOM 819 N N . ASN A 1 102 ? -1.078 -32.594 -0.068 1 35.69 102 ASN A N 1
ATOM 820 C CA . ASN A 1 102 ? -2.182 -32.625 -1.021 1 35.69 102 ASN A CA 1
ATOM 821 C C . ASN A 1 102 ? -1.701 -33.031 -2.41 1 35.69 102 ASN A C 1
ATOM 823 O O . ASN A 1 102 ? -0.669 -32.562 -2.883 1 35.69 102 ASN A O 1
ATOM 827 N N . MET B 1 1 ? 29.406 18.906 13.609 1 60.75 1 MET B N 1
ATOM 828 C CA . MET B 1 1 ? 28.531 19.672 12.734 1 60.75 1 MET B CA 1
ATOM 829 C C . MET B 1 1 ? 27.578 18.75 11.977 1 60.75 1 MET B C 1
ATOM 831 O O . MET B 1 1 ? 26.359 18.969 11.969 1 60.75 1 MET B O 1
ATOM 835 N N . VAL B 1 2 ? 28.141 17.766 11.398 1 62.81 2 VAL B N 1
ATOM 836 C CA . VAL B 1 2 ? 27.359 16.812 10.625 1 62.81 2 VAL B CA 1
ATOM 837 C C . VAL B 1 2 ? 26.391 16.062 11.547 1 62.81 2 VAL B C 1
ATOM 839 O O . VAL B 1 2 ? 25.219 15.875 11.211 1 62.81 2 VAL B O 1
ATOM 842 N N . PHE B 1 3 ? 26.906 15.766 12.664 1 67.88 3 PHE B N 1
ATOM 843 C CA . PHE B 1 3 ? 26.078 14.992 13.586 1 67.88 3 PHE B CA 1
ATOM 844 C C . PHE B 1 3 ? 24.891 15.82 14.078 1 67.88 3 PHE B C 1
ATOM 846 O O . PHE B 1 3 ? 23.781 15.305 14.211 1 67.88 3 PHE B O 1
ATOM 853 N N . LYS B 1 4 ? 25.109 17.078 14.43 1 66.62 4 LYS B N 1
ATOM 854 C CA . LYS B 1 4 ? 24.031 17.984 14.828 1 66.62 4 LYS B CA 1
ATOM 855 C C . LYS B 1 4 ? 23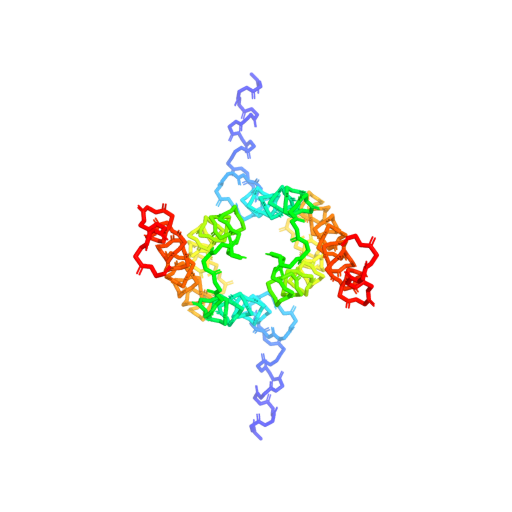.016 18.141 13.711 1 66.62 4 LYS B C 1
ATOM 857 O O . LYS B 1 4 ? 21.812 18.172 13.961 1 66.62 4 LYS B O 1
ATOM 862 N N . GLY B 1 5 ? 23.562 18.281 12.531 1 66.56 5 GLY B N 1
ATOM 863 C CA . GLY B 1 5 ? 22.688 18.359 11.375 1 66.56 5 GLY B CA 1
ATOM 864 C C . GLY B 1 5 ? 21.828 17.109 11.203 1 66.56 5 GLY B C 1
ATOM 865 O O . GLY B 1 5 ? 20.641 17.219 10.883 1 66.56 5 GLY B O 1
ATOM 866 N N . LEU B 1 6 ? 22.516 16.031 11.438 1 67.5 6 LEU B N 1
ATOM 867 C CA . LEU B 1 6 ? 21.797 14.766 11.336 1 67.5 6 LEU B CA 1
ATOM 868 C C . LEU B 1 6 ? 20.703 14.68 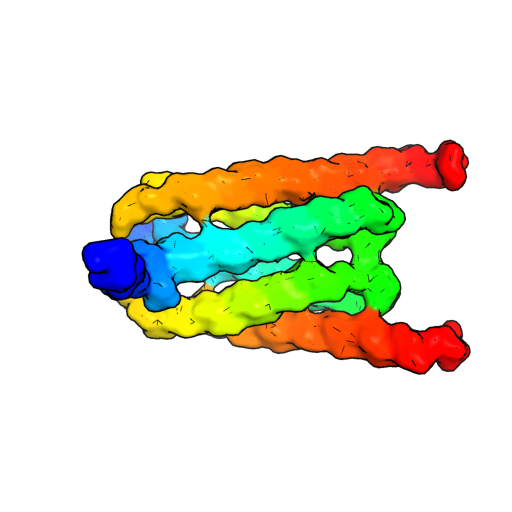12.391 1 67.5 6 LEU B C 1
ATOM 870 O O . LEU B 1 6 ? 19.594 14.234 12.102 1 67.5 6 LEU B O 1
ATOM 874 N N . VAL B 1 7 ? 21.062 15.047 13.562 1 68.69 7 VAL B N 1
ATOM 875 C CA . VAL B 1 7 ? 20.094 15.008 14.664 1 68.69 7 VAL B CA 1
ATOM 876 C C . VAL B 1 7 ? 18.938 15.969 14.375 1 68.69 7 VAL B C 1
ATOM 878 O O . VAL B 1 7 ? 17.781 15.641 14.633 1 68.69 7 VAL B O 1
ATOM 881 N N . GLU B 1 8 ? 19.281 17.172 13.875 1 72.06 8 GLU B N 1
ATOM 882 C CA . GLU B 1 8 ? 18.266 18.172 13.531 1 72.06 8 GLU B CA 1
ATOM 883 C C . GLU B 1 8 ? 17.359 17.672 12.398 1 72.06 8 GLU B C 1
ATOM 885 O O . GLU B 1 8 ? 16.156 17.922 12.406 1 72.06 8 GLU B O 1
ATOM 890 N N . PHE B 1 9 ? 18.078 17.094 11.477 1 67.44 9 PHE B N 1
ATOM 891 C CA . PHE B 1 9 ? 17.328 16.484 10.375 1 67.44 9 PHE B CA 1
ATOM 892 C C . PHE B 1 9 ? 16.391 15.398 10.883 1 67.44 9 PHE B C 1
ATOM 894 O O . PHE B 1 9 ? 15.242 15.305 10.445 1 67.44 9 PHE B O 1
ATOM 901 N N . LEU B 1 10 ? 16.844 14.695 11.82 1 72.12 10 LEU B N 1
ATOM 902 C CA . LEU B 1 10 ? 16.062 13.57 12.32 1 72.12 10 LEU B CA 1
ATOM 903 C C . LEU B 1 10 ? 14.875 14.062 13.141 1 72.12 10 LEU B C 1
ATOM 905 O O . LEU B 1 10 ? 13.836 13.406 13.195 1 72.12 10 LEU B O 1
ATOM 909 N N . LYS B 1 11 ? 15.031 15.227 13.625 1 77.44 11 LYS B N 1
ATOM 910 C CA . LYS B 1 11 ? 13.984 15.742 14.516 1 77.44 11 LYS B CA 1
ATOM 911 C C . LYS B 1 11 ? 13.109 16.766 13.797 1 77.44 11 LYS B C 1
ATOM 913 O O . LYS B 1 11 ? 12.086 17.203 14.328 1 77.44 11 LYS B O 1
ATOM 918 N N . GLY B 1 12 ? 13.43 17.094 12.562 1 80.31 12 GLY B N 1
ATOM 919 C CA . GLY B 1 12 ? 12.727 18.109 11.812 1 80.31 12 GLY B CA 1
ATOM 920 C C . GLY B 1 12 ? 11.383 17.656 11.289 1 80.31 12 GLY B C 1
ATOM 921 O O . GLY B 1 12 ? 10.914 16.578 11.633 1 80.31 12 GLY B O 1
ATOM 922 N N . PRO B 1 13 ? 10.719 18.5 10.633 1 83.38 13 PRO B N 1
ATOM 923 C CA . PRO B 1 13 ? 9.367 18.234 10.133 1 83.38 13 PRO B CA 1
ATOM 924 C C . PRO B 1 13 ? 9.312 17.062 9.164 1 83.38 13 PRO B C 1
ATOM 926 O O . PRO B 1 13 ? 8.234 16.531 8.883 1 83.38 13 PRO B O 1
ATOM 929 N N . THR B 1 14 ? 10.367 16.672 8.633 1 82.94 14 THR B N 1
ATOM 930 C CA . THR B 1 14 ? 10.453 15.516 7.742 1 82.94 14 THR B CA 1
ATOM 931 C C . THR B 1 14 ? 11.344 14.43 8.344 1 82.94 14 THR B C 1
ATOM 933 O O . THR B 1 14 ? 11.914 13.609 7.621 1 82.94 14 THR B O 1
ATOM 936 N N . GLY B 1 15 ? 11.453 14.422 9.594 1 87.12 15 GLY B N 1
ATOM 937 C CA . GLY B 1 15 ? 12.367 13.531 10.289 1 87.12 15 GLY B CA 1
ATOM 938 C C . GLY B 1 15 ? 11.812 12.133 10.477 1 87.12 15 GLY B C 1
ATOM 939 O O . GLY B 1 15 ? 10.75 11.805 9.945 1 87.12 15 GLY B O 1
ATOM 940 N N . ILE B 1 16 ? 12.484 11.281 11.203 1 87.25 16 ILE B N 1
ATOM 941 C CA . ILE B 1 16 ? 12.258 9.852 11.328 1 87.25 16 ILE B CA 1
ATOM 942 C C . ILE B 1 16 ? 10.961 9.609 12.102 1 87.25 16 ILE B C 1
ATOM 944 O O . ILE B 1 16 ? 10.438 8.492 12.117 1 87.25 16 ILE B O 1
ATOM 948 N N . ARG B 1 17 ? 10.43 10.562 12.625 1 88.56 17 ARG B N 1
ATOM 949 C CA . ARG B 1 17 ? 9.195 10.375 13.375 1 88.56 17 ARG B CA 1
ATOM 950 C C . ARG B 1 17 ? 7.98 10.781 12.555 1 88.56 17 ARG B C 1
ATOM 952 O O . ARG B 1 17 ? 6.855 10.805 13.062 1 88.56 17 ARG B O 1
ATOM 959 N N . THR B 1 18 ? 8.211 11.047 11.312 1 89.38 18 THR B N 1
ATOM 960 C CA . THR B 1 18 ? 7.113 11.586 10.523 1 89.38 18 THR B CA 1
ATOM 961 C C . THR B 1 18 ? 6.762 10.656 9.367 1 89.38 18 THR B C 1
ATOM 963 O O . THR B 1 18 ? 7.539 9.758 9.031 1 89.38 18 THR B O 1
ATOM 966 N N . THR B 1 19 ? 5.613 10.953 8.852 1 91 19 THR B N 1
ATOM 967 C CA . THR B 1 19 ? 5.195 10.25 7.645 1 91 19 THR B CA 1
ATOM 968 C C . THR B 1 19 ? 6.043 10.672 6.449 1 91 19 THR B C 1
ATOM 970 O O . THR B 1 19 ? 6.109 9.969 5.445 1 91 19 THR B O 1
ATOM 973 N N . HIS B 1 20 ? 6.648 11.891 6.688 1 92.62 20 HIS B N 1
ATOM 974 C CA . HIS B 1 20 ? 7.488 12.359 5.59 1 92.62 20 HIS B CA 1
ATOM 975 C C . HIS B 1 20 ? 8.664 11.414 5.352 1 92.62 20 HIS B C 1
ATOM 977 O O . HIS B 1 20 ? 9.086 11.227 4.211 1 92.62 20 HIS B O 1
ATOM 983 N N . PHE B 1 21 ? 9.133 10.836 6.398 1 92.81 21 PHE B N 1
ATOM 984 C CA . PHE B 1 21 ? 10.25 9.898 6.324 1 92.81 21 PHE B CA 1
ATOM 985 C C . PHE B 1 21 ? 9.758 8.492 6.023 1 92.81 21 PHE B C 1
ATOM 987 O O . PHE B 1 21 ? 10.227 7.855 5.074 1 92.81 21 PHE B O 1
ATOM 994 N N . TRP B 1 22 ? 8.812 7.957 6.707 1 94.81 22 TRP B N 1
ATOM 995 C CA . TRP B 1 22 ? 8.398 6.562 6.625 1 94.81 22 TRP B CA 1
ATOM 996 C C . TRP B 1 22 ? 7.547 6.324 5.379 1 94.81 22 TRP B C 1
ATOM 998 O O . TRP B 1 22 ? 7.461 5.195 4.891 1 94.81 22 TRP B O 1
ATOM 1008 N N . GLY B 1 23 ? 6.875 7.316 4.863 1 96.12 23 GLY B N 1
ATOM 1009 C CA . GLY B 1 23 ? 6.16 7.188 3.605 1 96.12 23 GLY B CA 1
ATOM 1010 C C . GLY B 1 23 ? 7.027 6.648 2.48 1 96.12 23 GLY B C 1
ATOM 1011 O O . GLY B 1 23 ? 6.773 5.559 1.963 1 96.12 23 GLY B O 1
ATOM 1012 N N . PRO B 1 24 ? 8.07 7.359 2.258 1 97.19 24 PRO B N 1
ATOM 1013 C CA . PRO B 1 24 ? 8.953 6.906 1.182 1 97.19 24 PRO B CA 1
ATOM 1014 C C . PRO B 1 24 ? 9.586 5.547 1.467 1 97.19 24 PRO B C 1
ATOM 1016 O O . PRO B 1 24 ? 9.633 4.688 0.583 1 97.19 24 PRO B O 1
ATOM 1019 N N . VAL B 1 25 ? 9.969 5.266 2.6 1 97.06 25 VAL B N 1
ATOM 1020 C CA . VAL B 1 25 ? 10.672 4.035 2.951 1 97.06 25 VAL B CA 1
ATOM 1021 C C . VAL B 1 25 ? 9.773 2.83 2.676 1 97.06 25 VAL B C 1
ATOM 1023 O O . VAL B 1 25 ? 10.18 1.882 2.006 1 97.06 25 VAL B O 1
ATOM 1026 N N . LEU B 1 26 ? 8.594 2.881 3.139 1 97.31 26 LEU B N 1
ATOM 1027 C CA . LEU B 1 26 ? 7.723 1.717 3.029 1 97.31 26 LEU B CA 1
ATOM 1028 C C . LEU B 1 26 ? 7.133 1.61 1.626 1 97.31 26 LEU B C 1
ATOM 1030 O O . LEU B 1 26 ? 6.898 0.506 1.13 1 97.31 26 LEU B O 1
ATOM 1034 N N . ASN B 1 27 ? 6.977 2.73 0.944 1 98.31 27 ASN B N 1
ATOM 1035 C CA . ASN B 1 27 ? 6.52 2.66 -0.439 1 98.31 27 ASN B CA 1
ATOM 1036 C C . ASN B 1 27 ? 7.613 2.148 -1.368 1 98.31 27 ASN B C 1
ATOM 1038 O O . ASN B 1 27 ? 7.332 1.469 -2.355 1 98.31 27 ASN B O 1
ATOM 1042 N N . TRP B 1 28 ? 8.883 2.471 -1.082 1 98.5 28 TRP B N 1
ATOM 1043 C CA . TRP B 1 28 ? 9.977 1.847 -1.826 1 98.5 28 TRP B CA 1
ATOM 1044 C C . TRP B 1 28 ? 9.938 0.33 -1.679 1 98.5 28 TRP B C 1
ATOM 1046 O O . TRP B 1 28 ? 10.305 -0.399 -2.605 1 98.5 28 TRP B O 1
ATOM 1056 N N . GLY B 1 29 ? 9.445 -0.143 -0.564 1 98.06 29 GLY B N 1
ATOM 1057 C CA . GLY B 1 29 ? 9.266 -1.574 -0.382 1 98.06 29 GLY B CA 1
ATOM 1058 C C . GLY B 1 29 ? 8.383 -2.203 -1.441 1 98.06 29 GLY B C 1
ATOM 1059 O O . GLY B 1 29 ? 8.672 -3.299 -1.928 1 98.06 29 GLY B O 1
ATOM 1060 N N . PHE B 1 30 ? 7.344 -1.534 -1.854 1 98.44 30 PHE B N 1
ATOM 1061 C CA . PHE B 1 30 ? 6.461 -2.049 -2.895 1 98.44 30 PHE B CA 1
ATOM 1062 C C . PHE B 1 30 ? 7.191 -2.145 -4.227 1 98.44 30 PHE B C 1
ATOM 1064 O O . PHE B 1 30 ? 6.98 -3.088 -4.992 1 98.44 30 PHE B O 1
ATOM 1071 N N . ILE B 1 31 ? 8.008 -1.165 -4.445 1 98.75 31 ILE B N 1
ATOM 1072 C CA . ILE B 1 31 ? 8.742 -1.099 -5.703 1 98.75 31 ILE B CA 1
ATOM 1073 C C . ILE B 1 31 ? 9.703 -2.279 -5.805 1 98.75 31 ILE B C 1
ATOM 1075 O O . ILE B 1 31 ? 9.734 -2.98 -6.816 1 98.75 31 ILE B O 1
ATOM 1079 N N . ILE B 1 32 ? 10.43 -2.49 -4.785 1 98.5 32 ILE B N 1
ATOM 1080 C CA . ILE B 1 32 ? 11.391 -3.584 -4.75 1 98.5 32 ILE B CA 1
ATOM 1081 C C . ILE B 1 32 ? 10.664 -4.918 -4.883 1 98.5 32 ILE B C 1
ATOM 1083 O O . ILE B 1 32 ? 11.062 -5.77 -5.684 1 98.5 32 ILE B O 1
ATOM 1087 N N . ALA B 1 33 ? 9.609 -5.105 -4.141 1 98.12 33 ALA B N 1
ATOM 1088 C CA . ALA B 1 33 ? 8.805 -6.324 -4.25 1 98.12 33 ALA B CA 1
ATOM 1089 C C . ALA B 1 33 ? 8.273 -6.504 -5.668 1 98.12 33 ALA B C 1
ATOM 1091 O O . ALA B 1 33 ? 8.297 -7.613 -6.211 1 98.12 33 ALA B O 1
ATOM 1092 N N . GLY B 1 34 ? 7.816 -5.438 -6.281 1 98.19 34 GLY B N 1
ATOM 1093 C CA . GLY B 1 34 ? 7.305 -5.504 -7.641 1 98.19 34 GLY B CA 1
ATOM 1094 C C . GLY B 1 34 ? 8.359 -5.906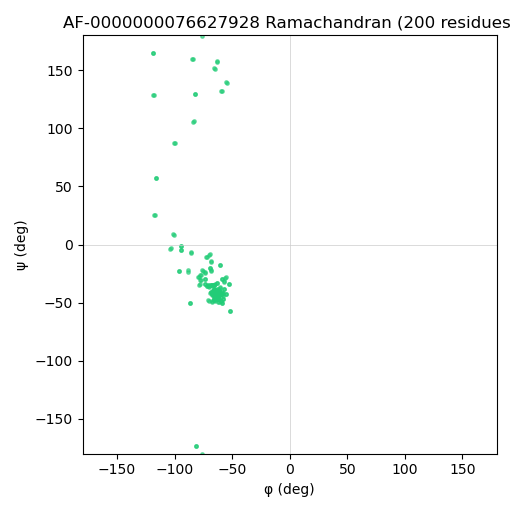 -8.656 1 98.19 34 GLY B C 1
ATOM 1095 O O . GLY B 1 34 ? 8.086 -6.699 -9.555 1 98.19 34 GLY B O 1
ATOM 1096 N N . ILE B 1 35 ? 9.523 -5.336 -8.531 1 98.19 35 ILE B N 1
ATOM 1097 C CA . ILE B 1 35 ? 10.617 -5.656 -9.438 1 98.19 35 ILE B CA 1
ATOM 1098 C C . ILE B 1 35 ? 10.984 -7.133 -9.305 1 98.19 35 ILE B C 1
ATOM 1100 O O . ILE B 1 35 ? 11.148 -7.832 -10.305 1 98.19 35 ILE B O 1
ATOM 1104 N N . ILE B 1 36 ? 11.086 -7.625 -8.148 1 97.19 36 ILE B N 1
ATOM 1105 C CA . ILE B 1 36 ? 11.422 -9.031 -7.926 1 97.19 36 ILE B CA 1
ATOM 1106 C C . ILE B 1 36 ? 10.289 -9.914 -8.453 1 97.19 36 ILE B C 1
ATOM 1108 O O . ILE B 1 36 ? 10.547 -10.945 -9.086 1 97.19 36 ILE B O 1
ATOM 1112 N N . ASP B 1 37 ? 9.039 -9.5 -8.258 1 96.69 37 ASP B N 1
ATOM 1113 C CA . ASP B 1 37 ? 7.879 -10.273 -8.703 1 96.69 37 ASP B CA 1
ATOM 1114 C C . ASP B 1 37 ? 7.797 -10.305 -10.227 1 96.69 37 ASP B C 1
ATOM 1116 O O . ASP B 1 37 ? 7.137 -11.18 -10.797 1 96.69 37 ASP B O 1
ATOM 1120 N N . SER B 1 38 ? 8.391 -9.383 -10.898 1 95.81 38 SER B N 1
ATOM 1121 C CA . SER B 1 38 ? 8.367 -9.367 -12.359 1 95.81 38 SER B CA 1
ATOM 1122 C C . SER B 1 38 ? 9.172 -10.523 -12.938 1 95.81 38 SER B C 1
ATOM 1124 O O . SER B 1 38 ? 9.047 -10.844 -14.125 1 95.81 38 SER B O 1
ATOM 1126 N N . ASN B 1 39 ? 9.945 -11.133 -12.125 1 95.31 39 ASN B N 1
ATOM 1127 C CA . ASN B 1 39 ? 10.742 -12.273 -12.57 1 95.31 39 ASN B CA 1
ATOM 1128 C C . ASN B 1 39 ? 10.031 -13.594 -12.281 1 95.31 39 ASN B C 1
ATOM 1130 O O . ASN B 1 39 ? 10.523 -14.664 -12.648 1 95.31 39 ASN B O 1
ATOM 1134 N N . LYS B 1 40 ? 8.906 -13.57 -11.703 1 92.56 40 LYS B N 1
ATOM 1135 C CA . LYS B 1 40 ? 8.117 -14.773 -11.445 1 92.56 40 LYS B CA 1
ATOM 1136 C C . LYS B 1 40 ? 7.277 -15.141 -12.664 1 92.56 40 LYS B C 1
ATOM 1138 O O . LYS B 1 40 ? 7.078 -14.32 -13.562 1 92.56 40 LYS B O 1
ATOM 1143 N N . PRO B 1 41 ? 6.867 -16.469 -12.68 1 94.06 41 PRO B N 1
ATOM 1144 C CA . PRO B 1 41 ? 5.891 -16.797 -13.719 1 94.06 41 PRO B CA 1
ATOM 1145 C C . PRO B 1 41 ? 4.652 -15.898 -13.672 1 94.06 41 PRO B C 1
ATOM 1147 O O . PRO B 1 41 ? 4.152 -15.586 -12.594 1 94.06 41 PRO B O 1
ATOM 1150 N N . PRO B 1 42 ? 4.168 -15.492 -14.789 1 94.56 42 PRO B N 1
ATOM 1151 C CA . PRO B 1 42 ? 3.061 -14.531 -14.867 1 94.56 42 PRO B CA 1
ATOM 1152 C C . PRO B 1 42 ? 1.826 -14.992 -14.094 1 94.56 42 PRO B C 1
ATOM 1154 O O . PRO B 1 42 ? 1.069 -14.172 -13.578 1 94.56 42 PRO B O 1
ATOM 1157 N N . GLU B 1 43 ? 1.718 -16.266 -14.008 1 92.31 43 GLU B N 1
ATOM 1158 C CA . GLU B 1 43 ? 0.537 -16.797 -13.336 1 92.31 43 GLU B CA 1
ATOM 1159 C C . GLU B 1 43 ? 0.609 -16.578 -11.828 1 92.31 43 GLU B C 1
ATOM 1161 O O . GLU B 1 43 ? -0.395 -16.703 -11.125 1 92.31 43 GLU B O 1
ATOM 1166 N N . LYS B 1 44 ? 1.765 -16.172 -11.352 1 92 44 LYS B N 1
AT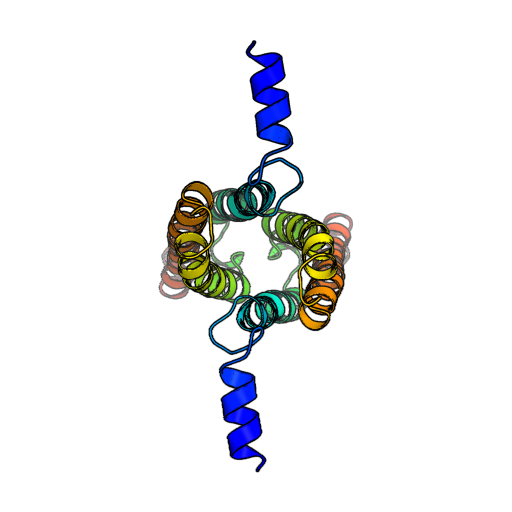OM 1167 C CA . LYS B 1 44 ? 1.938 -15.961 -9.914 1 92 44 LYS B CA 1
ATOM 1168 C C . LYS B 1 44 ? 1.698 -14.508 -9.531 1 92 44 LYS B C 1
ATOM 1170 O O . LYS B 1 44 ? 1.689 -14.164 -8.352 1 92 44 LYS B O 1
ATOM 1175 N N . ILE B 1 45 ? 1.48 -13.711 -10.477 1 94.88 45 ILE B N 1
ATOM 1176 C CA . ILE B 1 45 ? 1.249 -12.289 -10.219 1 94.88 45 ILE B CA 1
ATOM 1177 C C . ILE B 1 45 ? -0.212 -12.07 -9.836 1 94.88 45 ILE B C 1
ATOM 1179 O O . ILE B 1 45 ? -1.12 -12.555 -10.508 1 94.88 45 ILE B O 1
ATOM 1183 N N . SER B 1 46 ? -0.447 -11.352 -8.703 1 95.38 46 SER B N 1
ATOM 1184 C CA . SER B 1 46 ? -1.798 -11 -8.273 1 95.38 46 SER B CA 1
ATOM 1185 C C . SER B 1 46 ? -2.297 -9.75 -8.984 1 95.38 46 SER B C 1
ATOM 1187 O O . SER B 1 46 ? -1.933 -8.633 -8.609 1 95.38 46 SER B O 1
ATOM 1189 N N . SER B 1 47 ? -3.195 -9.945 -9.914 1 95.06 47 SER B N 1
ATOM 1190 C CA . SER B 1 47 ? -3.697 -8.805 -10.672 1 95.06 47 SER B CA 1
ATOM 1191 C C . SER B 1 47 ? -4.48 -7.848 -9.773 1 95.06 47 SER B C 1
ATOM 1193 O O . SER B 1 47 ? -4.441 -6.633 -9.977 1 95.06 47 SER B O 1
ATOM 1195 N N . ARG B 1 48 ? -5.168 -8.359 -8.812 1 96.12 48 ARG B N 1
ATOM 1196 C CA . ARG B 1 48 ? -5.973 -7.52 -7.926 1 96.12 48 ARG B CA 1
ATOM 1197 C C . ARG B 1 48 ? -5.086 -6.637 -7.055 1 96.12 48 ARG B C 1
ATOM 1199 O O . ARG B 1 48 ? -5.336 -5.434 -6.926 1 96.12 48 ARG B O 1
ATOM 1206 N N . MET B 1 49 ? -4.043 -7.258 -6.402 1 97.88 49 MET B N 1
ATOM 1207 C CA . MET B 1 49 ? -3.109 -6.496 -5.578 1 97.88 49 MET B CA 1
ATOM 1208 C C . MET B 1 49 ? -2.385 -5.445 -6.414 1 97.88 49 MET B C 1
ATOM 1210 O O . MET B 1 49 ? -2.244 -4.297 -5.988 1 97.88 49 MET B O 1
ATOM 1214 N N . THR B 1 50 ? -1.975 -5.832 -7.594 1 98.44 50 THR B N 1
ATOM 1215 C CA . THR B 1 50 ? -1.258 -4.945 -8.5 1 98.44 50 THR B CA 1
ATOM 1216 C C . THR B 1 50 ? -2.145 -3.777 -8.93 1 98.44 50 THR B C 1
ATOM 1218 O O . THR B 1 50 ? -1.704 -2.625 -8.938 1 98.44 50 THR B O 1
ATOM 1221 N N . THR B 1 51 ? -3.348 -4.066 -9.281 1 98.38 51 THR B N 1
ATOM 1222 C CA . THR B 1 51 ? -4.285 -3.014 -9.656 1 98.38 51 THR B CA 1
ATOM 1223 C C . THR B 1 51 ? -4.531 -2.064 -8.492 1 98.38 51 THR B C 1
ATOM 1225 O O . THR B 1 51 ? -4.559 -0.844 -8.672 1 98.38 51 THR B O 1
ATOM 1228 N N . THR B 1 52 ? -4.684 -2.59 -7.285 1 98.5 52 THR B N 1
ATOM 1229 C CA . THR B 1 52 ? -4.879 -1.763 -6.098 1 98.5 52 THR B CA 1
ATOM 1230 C C . THR B 1 52 ? -3.676 -0.85 -5.875 1 98.5 52 THR B C 1
ATOM 1232 O O . T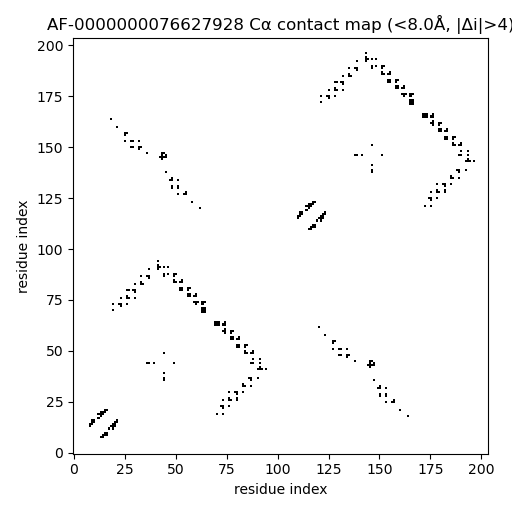HR B 1 52 ? -3.836 0.333 -5.57 1 98.5 52 THR B O 1
ATOM 1235 N N . LEU B 1 53 ? -2.516 -1.354 -6.094 1 98.81 53 LEU B N 1
ATOM 1236 C CA . LEU B 1 53 ? -1.296 -0.576 -5.91 1 98.81 53 LEU B CA 1
ATOM 1237 C C . LEU B 1 53 ? -1.2 0.54 -6.941 1 98.81 53 LEU B C 1
ATOM 1239 O O . LEU B 1 53 ? -0.704 1.628 -6.645 1 98.81 53 LEU B O 1
ATOM 1243 N N . ILE B 1 54 ? -1.672 0.3 -8.125 1 98.81 54 ILE B N 1
ATOM 1244 C CA . ILE B 1 54 ? -1.68 1.334 -9.156 1 98.81 54 ILE B CA 1
ATOM 1245 C C . ILE B 1 54 ? -2.623 2.463 -8.742 1 98.81 54 ILE B C 1
ATOM 1247 O O . ILE B 1 54 ? -2.254 3.639 -8.797 1 98.81 54 ILE B O 1
ATOM 1251 N N . LEU B 1 55 ? -3.762 2.121 -8.289 1 98.62 55 LEU B N 1
ATOM 1252 C CA . LEU B 1 55 ? -4.738 3.125 -7.883 1 98.62 55 LEU B CA 1
ATOM 1253 C C . LEU B 1 55 ? -4.262 3.881 -6.648 1 98.62 55 LEU B C 1
ATOM 1255 O O . LEU B 1 55 ? -4.352 5.109 -6.594 1 98.62 55 LEU B O 1
ATOM 1259 N N . TYR B 1 56 ? -3.734 3.092 -5.758 1 98.69 56 TYR B N 1
ATOM 1260 C CA . TYR B 1 56 ? -3.193 3.68 -4.535 1 98.69 56 TYR B CA 1
ATOM 1261 C C . TYR B 1 56 ? -2.1 4.691 -4.855 1 98.69 56 TYR B C 1
ATOM 1263 O O . TYR B 1 56 ? -2.162 5.844 -4.418 1 98.69 56 TYR B O 1
ATOM 1271 N N . SER B 1 57 ? -1.16 4.34 -5.637 1 98.88 57 SER B N 1
ATOM 1272 C CA . SER B 1 57 ? -0.011 5.191 -5.93 1 98.88 57 SER B CA 1
ATOM 1273 C C . SER B 1 57 ? -0.406 6.367 -6.816 1 98.88 57 SER B C 1
ATOM 1275 O O . SER B 1 57 ? 0.147 7.461 -6.684 1 98.88 57 SER B O 1
ATOM 1277 N N . SER B 1 58 ? -1.316 6.152 -7.715 1 98.56 58 SER B N 1
ATOM 1278 C CA . SER B 1 58 ? -1.792 7.258 -8.539 1 98.56 58 SER B CA 1
ATOM 1279 C C . SER B 1 58 ? -2.463 8.328 -7.691 1 98.56 58 SER B C 1
ATOM 1281 O O . SER B 1 58 ? -2.174 9.523 -7.84 1 98.56 58 SER B O 1
ATOM 1283 N N . MET B 1 59 ? -3.256 7.898 -6.789 1 97.88 59 MET B N 1
ATOM 1284 C CA . MET B 1 59 ? -3.967 8.836 -5.926 1 97.88 59 MET B CA 1
ATOM 1285 C C . MET B 1 59 ? -3.002 9.547 -4.984 1 97.88 59 MET B C 1
ATOM 1287 O O . MET B 1 59 ? -3.057 10.773 -4.844 1 97.88 59 MET B O 1
ATOM 1291 N N . PHE B 1 60 ? -2.082 8.883 -4.449 1 97.88 60 PHE B N 1
ATOM 1292 C CA . PHE B 1 60 ? -1.253 9.453 -3.398 1 97.88 60 PHE B CA 1
ATOM 1293 C C . PHE B 1 60 ? -0.087 10.234 -3.992 1 97.88 60 PHE B C 1
ATOM 1295 O O . PHE B 1 60 ? 0.632 10.93 -3.273 1 97.88 60 PHE B O 1
ATOM 1302 N N . SER B 1 61 ? 0.066 10.156 -5.336 1 98.25 61 SER B N 1
ATOM 1303 C CA . SER B 1 61 ? 0.968 11.094 -5.996 1 98.25 61 SER B CA 1
ATOM 1304 C C . SER B 1 61 ? 0.497 12.531 -5.812 1 98.25 61 SER B C 1
ATOM 1306 O O . SER B 1 61 ? 1.306 13.43 -5.551 1 98.25 61 SER B O 1
ATOM 1308 N N . ARG B 1 62 ? -0.774 12.656 -5.918 1 96.06 62 ARG B N 1
ATOM 1309 C CA . ARG B 1 62 ? -1.365 13.977 -5.742 1 96.06 62 ARG B CA 1
ATOM 1310 C C . ARG B 1 62 ? -1.104 14.508 -4.336 1 96.06 62 ARG B C 1
ATOM 1312 O O . ARG B 1 62 ? -0.735 15.672 -4.168 1 96.06 62 ARG B O 1
ATOM 1319 N N . PHE B 1 63 ? -1.188 13.664 -3.336 1 94.75 63 PHE B N 1
ATOM 1320 C CA . PHE B 1 63 ? -1.058 14.109 -1.952 1 94.75 63 PHE B CA 1
ATOM 1321 C C . PHE B 1 63 ? 0.405 14.344 -1.597 1 94.75 63 PHE B C 1
ATOM 1323 O O . PHE B 1 63 ? 0.718 15.234 -0.8 1 94.75 63 PHE B O 1
ATOM 1330 N N . ALA B 1 64 ? 1.236 13.578 -2.244 1 96.88 64 ALA B N 1
ATOM 1331 C CA . ALA B 1 64 ? 2.662 13.812 -2.033 1 96.88 64 ALA B CA 1
ATOM 1332 C C . ALA B 1 64 ? 3.08 15.18 -2.562 1 96.88 64 ALA B C 1
ATOM 1334 O O . ALA B 1 64 ? 3.961 15.828 -1.997 1 96.88 64 ALA B O 1
ATOM 1335 N N . TRP B 1 65 ? 2.459 15.609 -3.648 1 96.25 65 TRP B N 1
ATOM 1336 C CA . TRP B 1 65 ? 2.717 16.906 -4.254 1 96.25 65 TRP B CA 1
ATOM 1337 C C . TRP B 1 65 ? 2.109 18.031 -3.418 1 96.25 65 TRP B C 1
ATOM 1339 O O . TRP B 1 65 ? 2.703 19.109 -3.281 1 96.25 65 TRP B O 1
ATOM 1349 N N . ARG B 1 66 ? 0.998 17.781 -2.693 1 94.44 66 ARG B N 1
ATOM 1350 C CA . ARG B 1 66 ? 0.207 18.828 -2.055 1 94.44 66 ARG B CA 1
ATOM 1351 C C . ARG B 1 66 ? 0.602 19 -0.59 1 94.44 66 ARG B C 1
ATOM 1353 O O . ARG B 1 66 ? 0.349 20.047 0.01 1 94.44 66 ARG B O 1
ATOM 1360 N N . VAL B 1 67 ? 1.174 17.969 -0.019 1 90.38 67 VAL B N 1
ATOM 1361 C CA . VAL B 1 67 ? 1.509 18.047 1.399 1 90.38 67 VAL B CA 1
ATOM 1362 C C . VAL B 1 67 ? 2.576 19.109 1.628 1 90.38 67 VAL B C 1
ATOM 1364 O O . VAL B 1 67 ? 3.324 19.453 0.71 1 90.38 67 VAL B O 1
ATOM 1367 N N . GLN B 1 68 ? 2.5 19.688 2.895 1 90.56 68 GLN B N 1
ATOM 1368 C CA . GLN B 1 68 ? 3.498 20.703 3.229 1 90.56 68 GLN B CA 1
ATOM 1369 C C . GLN B 1 68 ? 4.355 20.25 4.41 1 90.56 68 GLN B C 1
ATOM 1371 O O . GLN B 1 68 ? 3.834 19.969 5.488 1 90.56 68 GLN B O 1
ATOM 1376 N N . PRO B 1 69 ? 5.758 20.328 4.203 1 92.75 69 PRO B N 1
ATOM 1377 C CA . PRO B 1 69 ? 6.453 20.609 2.945 1 92.75 69 PRO B CA 1
ATOM 1378 C C . PRO B 1 69 ? 6.211 19.547 1.888 1 92.75 69 PRO B C 1
ATOM 1380 O O . PRO B 1 69 ? 5.863 18.406 2.223 1 92.75 69 PRO B O 1
ATOM 1383 N N . ARG B 1 70 ? 6.406 19.906 0.637 1 95.56 70 ARG B N 1
ATOM 1384 C CA . ARG B 1 70 ? 6.246 18.969 -0.467 1 95.56 70 ARG B CA 1
ATOM 1385 C C . ARG B 1 70 ? 7.207 17.781 -0.323 1 95.56 70 ARG B C 1
ATOM 1387 O O . ARG B 1 70 ? 8.391 17.969 -0.052 1 95.56 70 ARG B O 1
ATOM 1394 N N . ASN B 1 71 ? 6.691 16.625 -0.47 1 96.62 71 ASN B N 1
ATOM 1395 C CA . ASN B 1 71 ? 7.508 15.414 -0.352 1 96.62 71 ASN B CA 1
ATOM 1396 C C . ASN B 1 71 ? 7.91 14.875 -1.721 1 96.62 71 ASN B C 1
ATOM 1398 O O . ASN B 1 71 ? 7.262 13.969 -2.248 1 96.62 71 ASN B O 1
ATOM 1402 N N . TYR B 1 72 ? 8.977 15.32 -2.295 1 96.75 72 TYR B N 1
ATOM 1403 C CA . TYR B 1 72 ? 9.422 14.969 -3.641 1 96.75 72 TYR B CA 1
ATOM 1404 C C . TYR B 1 72 ? 9.852 13.516 -3.713 1 96.75 72 TYR B C 1
ATOM 1406 O O . TYR B 1 72 ? 9.703 12.867 -4.75 1 96.75 72 TYR B O 1
ATOM 1414 N N . ILE B 1 73 ? 10.422 13.047 -2.646 1 97.12 73 ILE B N 1
ATOM 1415 C CA . ILE B 1 73 ? 10.875 11.664 -2.627 1 97.12 73 ILE B CA 1
ATOM 1416 C C . ILE B 1 73 ? 9.672 10.727 -2.678 1 97.12 73 ILE B C 1
ATOM 1418 O O . ILE B 1 73 ? 9.656 9.766 -3.451 1 97.12 73 ILE B O 1
ATOM 1422 N N . LEU B 1 74 ? 8.641 11.047 -1.945 1 97.75 74 LEU B N 1
ATOM 1423 C CA . LEU B 1 74 ? 7.434 10.227 -1.955 1 97.75 74 LEU B CA 1
ATOM 1424 C C . LEU B 1 74 ? 6.746 10.289 -3.312 1 97.75 74 LEU B C 1
ATOM 1426 O O . LEU B 1 74 ? 6.215 9.281 -3.793 1 97.75 74 LEU B O 1
ATOM 1430 N N . LEU B 1 75 ? 6.73 11.484 -3.887 1 98.56 75 LEU B N 1
ATOM 1431 C CA . LEU B 1 75 ? 6.16 11.633 -5.223 1 98.56 75 LEU B CA 1
ATOM 1432 C C . LEU B 1 75 ? 6.871 10.734 -6.223 1 98.56 75 LEU B C 1
ATOM 1434 O O . LEU B 1 75 ? 6.227 10.023 -6.996 1 98.56 75 LEU B O 1
ATOM 1438 N N . ALA B 1 76 ? 8.148 10.75 -6.176 1 98.38 76 ALA B N 1
ATOM 1439 C CA . ALA B 1 76 ? 8.938 9.898 -7.062 1 98.38 76 ALA B CA 1
ATOM 1440 C C . ALA B 1 76 ? 8.656 8.422 -6.805 1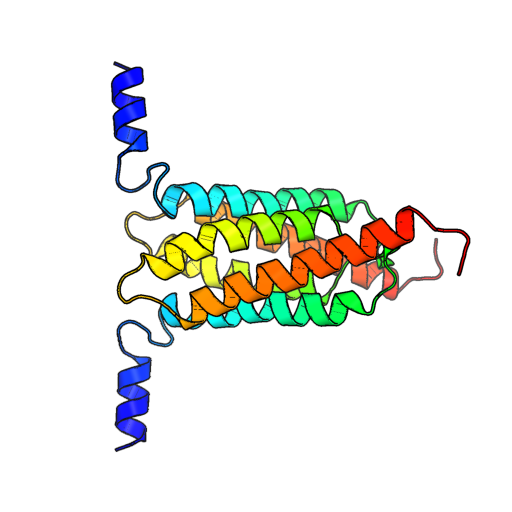 98.38 76 ALA B C 1
ATOM 1442 O O . ALA B 1 76 ? 8.594 7.625 -7.742 1 98.38 76 ALA B O 1
ATOM 1443 N N . CYS B 1 77 ? 8.492 8.086 -5.57 1 98.5 77 CYS B N 1
ATOM 1444 C CA . CYS B 1 77 ? 8.18 6.703 -5.207 1 98.5 77 CYS B CA 1
ATOM 1445 C C . CYS B 1 77 ? 6.855 6.266 -5.816 1 98.5 77 CYS B C 1
ATOM 1447 O O . CYS B 1 77 ? 6.77 5.191 -6.41 1 98.5 77 CYS B O 1
ATOM 1449 N N . HIS B 1 78 ? 5.852 7.117 -5.684 1 98.88 78 HIS B N 1
ATOM 1450 C CA . HIS B 1 78 ? 4.535 6.754 -6.203 1 98.88 78 HIS B CA 1
ATOM 1451 C C . HIS B 1 78 ? 4.559 6.641 -7.723 1 98.88 78 HIS B C 1
ATOM 1453 O O . HIS B 1 78 ? 4.008 5.695 -8.289 1 98.88 78 HIS B O 1
ATOM 1459 N N . LEU B 1 79 ? 5.199 7.551 -8.398 1 98.81 79 LEU B N 1
ATOM 1460 C CA . LEU B 1 79 ? 5.281 7.504 -9.852 1 98.81 79 LEU B CA 1
ATOM 1461 C C . LEU B 1 79 ? 6.051 6.27 -10.312 1 98.81 79 LEU B C 1
ATOM 1463 O O . LEU B 1 79 ? 5.652 5.613 -11.281 1 98.81 79 LEU B O 1
ATOM 1467 N N . THR B 1 80 ? 7.102 5.953 -9.656 1 98.88 80 THR B N 1
ATOM 1468 C CA . THR B 1 80 ? 7.867 4.75 -9.969 1 98.88 80 THR B CA 1
ATOM 1469 C C . THR B 1 80 ? 7.035 3.498 -9.711 1 98.88 80 THR B C 1
ATOM 1471 O O . THR B 1 80 ? 7.051 2.561 -10.516 1 98.88 80 THR B O 1
ATOM 1474 N N . ASN B 1 81 ? 6.316 3.508 -8.633 1 98.88 81 ASN B N 1
ATOM 1475 C CA . ASN B 1 81 ? 5.5 2.348 -8.297 1 98.88 81 ASN B CA 1
ATOM 1476 C C . ASN B 1 81 ? 4.402 2.113 -9.328 1 98.88 81 ASN B C 1
ATOM 1478 O O . ASN B 1 81 ? 4.129 0.971 -9.703 1 98.88 81 ASN B O 1
ATOM 1482 N N . VAL B 1 82 ? 3.779 3.172 -9.742 1 98.88 82 VAL B N 1
ATOM 1483 C CA . VAL B 1 82 ? 2.779 3.031 -10.797 1 98.88 82 VAL B CA 1
ATOM 1484 C C . VAL B 1 82 ? 3.404 2.352 -12.016 1 98.88 82 VAL B C 1
ATOM 1486 O O . VAL B 1 82 ? 2.82 1.43 -12.586 1 98.88 82 VAL B O 1
ATOM 1489 N N . THR B 1 83 ? 4.555 2.723 -12.367 1 98.88 83 THR B N 1
ATOM 1490 C CA . THR B 1 83 ? 5.242 2.184 -13.531 1 98.88 83 THR B CA 1
ATOM 1491 C C . THR B 1 83 ? 5.562 0.704 -13.336 1 98.88 83 THR B C 1
ATOM 1493 O O . THR B 1 83 ? 5.293 -0.117 -14.219 1 98.88 83 THR B O 1
ATOM 1496 N N . VAL B 1 84 ? 6.105 0.376 -12.227 1 98.75 84 VAL B N 1
ATOM 1497 C CA . VAL B 1 84 ? 6.492 -0.999 -11.922 1 98.75 84 VAL B CA 1
ATOM 1498 C C . VAL B 1 84 ? 5.25 -1.892 -11.914 1 98.75 84 VAL B C 1
ATOM 1500 O O . VAL B 1 84 ? 5.25 -2.973 -12.508 1 98.75 84 VAL B O 1
ATOM 1503 N N . GLN B 1 85 ? 4.195 -1.453 -11.297 1 98.81 85 GLN B N 1
ATOM 1504 C CA . GLN B 1 85 ? 2.975 -2.248 -11.203 1 98.81 85 GLN B CA 1
ATOM 1505 C C . GLN B 1 85 ? 2.289 -2.369 -12.555 1 98.81 85 GLN B C 1
ATOM 1507 O O . GLN B 1 85 ? 1.691 -3.4 -12.867 1 98.81 85 GLN B O 1
ATOM 1512 N N . CYS B 1 86 ? 2.334 -1.351 -13.336 1 98.62 86 CYS B N 1
ATOM 1513 C CA . CYS B 1 86 ? 1.81 -1.443 -14.695 1 98.62 86 CYS B CA 1
ATOM 1514 C C . CYS B 1 86 ? 2.576 -2.482 -15.508 1 98.62 86 CYS B C 1
ATOM 1516 O O . CYS B 1 86 ? 1.983 -3.227 -16.281 1 98.62 86 CYS B O 1
ATOM 1518 N N . ASN B 1 87 ? 3.83 -2.5 -15.328 1 98.06 87 ASN B N 1
ATOM 1519 C CA . ASN B 1 87 ? 4.629 -3.516 -16.016 1 98.06 87 ASN B CA 1
ATOM 1520 C C . ASN B 1 87 ? 4.238 -4.922 -15.57 1 98.06 87 ASN B C 1
ATOM 1522 O O . ASN B 1 87 ? 4.191 -5.844 -16.391 1 98.06 87 ASN B O 1
ATOM 1526 N N . LEU B 1 88 ? 3.975 -5.09 -14.273 1 98 88 LEU B N 1
ATOM 1527 C CA . LEU B 1 88 ? 3.537 -6.383 -13.758 1 98 88 LEU B CA 1
ATOM 1528 C C . LEU B 1 88 ? 2.232 -6.816 -14.422 1 98 88 LEU B C 1
ATOM 1530 O O . LEU B 1 88 ? 2.08 -7.98 -14.797 1 98 88 LEU B O 1
ATOM 1534 N N . LEU B 1 89 ? 1.311 -5.891 -14.57 1 97.31 89 LEU B N 1
ATOM 1535 C CA . LEU B 1 89 ? 0.042 -6.211 -15.219 1 97.31 89 LEU B CA 1
ATOM 1536 C C . LEU B 1 89 ? 0.253 -6.57 -16.688 1 97.31 89 LEU B C 1
ATOM 1538 O O . LEU B 1 89 ? -0.394 -7.484 -17.203 1 97.31 89 LEU B O 1
ATOM 1542 N N . ARG B 1 90 ? 1.095 -5.852 -17.312 1 97.12 90 ARG B N 1
ATOM 1543 C CA . ARG B 1 90 ? 1.409 -6.141 -18.703 1 97.12 90 ARG B CA 1
ATOM 1544 C C . ARG B 1 90 ? 1.971 -7.551 -18.859 1 97.12 90 ARG B C 1
ATOM 1546 O O . ARG B 1 90 ? 1.548 -8.297 -19.75 1 97.12 90 ARG B O 1
ATOM 1553 N N . ILE B 1 91 ? 2.908 -7.906 -18.062 1 96.56 91 ILE B N 1
ATOM 1554 C CA . ILE B 1 91 ? 3.533 -9.227 -18.078 1 96.56 91 ILE B CA 1
ATOM 1555 C C . ILE B 1 91 ? 2.475 -10.305 -17.859 1 96.56 91 ILE B C 1
ATOM 1557 O O . ILE B 1 91 ? 2.447 -11.312 -18.578 1 96.56 91 ILE B O 1
ATOM 1561 N N . LYS B 1 92 ? 1.592 -10.086 -16.922 1 94.62 92 LYS B N 1
ATOM 1562 C CA . LYS B 1 92 ? 0.544 -11.047 -16.594 1 94.62 92 LYS B CA 1
ATOM 1563 C C . LYS B 1 92 ? -0.418 -11.227 -17.766 1 94.62 92 LYS B C 1
ATOM 1565 O O . LYS B 1 92 ? -0.766 -12.359 -18.125 1 94.62 92 LYS B O 1
ATOM 1570 N N . TYR B 1 93 ? -0.829 -10.234 -18.406 1 94.25 93 TYR B N 1
ATOM 1571 C CA . TYR B 1 93 ? -1.897 -10.305 -19.391 1 94.25 93 TYR B CA 1
ATOM 1572 C C . TYR B 1 93 ? -1.34 -10.625 -20.766 1 94.25 93 TYR B C 1
ATOM 1574 O O . TYR B 1 93 ? -2.057 -11.141 -21.641 1 94.25 93 TYR B O 1
ATOM 1582 N N . THR B 1 94 ? -0.068 -10.359 -21.078 1 89.5 94 THR B N 1
ATOM 1583 C CA . THR B 1 94 ? 0.548 -10.789 -22.328 1 89.5 94 THR B CA 1
ATOM 1584 C C . THR B 1 94 ? 0.744 -12.297 -22.344 1 89.5 94 THR B C 1
ATOM 1586 O O . THR B 1 94 ? 0.564 -12.938 -23.375 1 89.5 94 THR B O 1
ATOM 1589 N N . TYR B 1 95 ? 1.032 -12.805 -21.234 1 78.25 95 TYR B N 1
ATOM 1590 C CA . TYR B 1 95 ? 1.138 -14.258 -21.109 1 78.25 95 TYR B CA 1
ATOM 1591 C C . TYR B 1 95 ? -0.231 -14.914 -21.234 1 78.25 95 TYR B C 1
ATOM 1593 O O . TYR B 1 95 ? -0.371 -15.953 -21.891 1 78.25 95 TYR B O 1
ATOM 1601 N N . SER B 1 96 ? -1.221 -14.469 -20.562 1 71.06 96 SER B N 1
ATOM 1602 C CA . SER B 1 96 ? -2.564 -15.039 -20.594 1 71.06 96 SER B CA 1
ATOM 1603 C C . SER B 1 96 ? -3.127 -15.07 -22.016 1 71.06 96 SER B C 1
ATOM 1605 O O . SER B 1 96 ? -3.92 -15.953 -22.344 1 71.06 96 SER B O 1
ATOM 1607 N N . GLU B 1 97 ? -2.785 -14.18 -22.766 1 70 97 GLU B N 1
ATOM 1608 C CA . GLU B 1 97 ? -3.262 -14.148 -24.141 1 70 97 GLU B CA 1
ATOM 1609 C C . GLU B 1 97 ? -2.496 -15.133 -25.016 1 70 97 GLU B C 1
ATOM 1611 O O . GLU B 1 97 ? -3.027 -15.633 -26.016 1 70 97 GLU B O 1
ATOM 1616 N N . ASN B 1 98 ? -1.237 -15.391 -24.828 1 58 98 ASN B N 1
ATOM 1617 C CA . ASN B 1 98 ? -0.488 -16.359 -25.625 1 58 98 ASN B CA 1
ATOM 1618 C C . ASN B 1 98 ? 0.009 -17.516 -24.781 1 58 98 ASN B C 1
ATOM 1620 O O . ASN B 1 98 ? 1.207 -17.625 -24.516 1 58 98 ASN B O 1
ATOM 1624 N N . PRO B 1 99 ? -0.832 -18.312 -24.047 1 56 99 PRO B N 1
ATOM 1625 C CA . PRO B 1 99 ? -0.326 -19.453 -23.266 1 56 99 PRO B CA 1
ATOM 1626 C C . PRO B 1 99 ? 0.53 -20.406 -24.094 1 56 99 PRO B C 1
ATOM 1628 O O . PRO B 1 99 ? 1.288 -21.203 -23.531 1 56 99 PRO B O 1
ATOM 1631 N N . SER B 1 100 ? 0.218 -20.562 -25.328 1 49.31 100 SER B N 1
ATOM 1632 C CA . SER B 1 100 ? 0.763 -21.609 -26.203 1 49.31 100 SER B CA 1
ATOM 1633 C C . SER B 1 100 ? 2.271 -21.453 -26.375 1 49.31 100 SER B C 1
ATOM 1635 O O . SER B 1 100 ? 2.967 -22.422 -26.688 1 49.31 100 SER B O 1
ATOM 1637 N N . ASN B 1 101 ? 2.771 -20.219 -26.578 1 43.38 101 ASN B N 1
ATOM 1638 C CA . ASN B 1 101 ? 4.055 -20.281 -27.266 1 43.38 101 ASN B CA 1
ATOM 1639 C C . ASN B 1 101 ? 5.18 -20.703 -26.328 1 43.38 101 ASN B C 1
ATOM 1641 O O . ASN B 1 101 ? 6.332 -20.812 -26.75 1 43.38 101 ASN B O 1
ATOM 1645 N N . ASN B 1 102 ? 5.117 -20.562 -24.906 1 35.28 102 ASN B N 1
ATOM 1646 C CA . ASN B 1 102 ? 6.254 -21.219 -24.281 1 35.28 102 ASN B CA 1
ATOM 1647 C C . ASN B 1 102 ? 5.875 -22.609 -23.766 1 35.28 102 ASN B C 1
ATOM 1649 O O . ASN B 1 102 ? 4.82 -22.781 -23.141 1 35.28 102 ASN B O 1
#

pLDDT: mean 89.74, std 13.71, range [35.28, 98.88]

Solvent-accessible surface area (backbone atoms only — not comparable to full-atom values): 10637 Å² total; per-residue (Å²): 107,67,62,57,50,49,53,48,48,41,67,38,91,56,6,76,86,28,64,65,36,51,48,34,58,46,49,46,39,51,40,54,31,42,59,58,53,61,73,47,64,44,85,39,57,55,64,58,50,36,51,37,48,31,53,41,23,58,55,47,28,55,49,23,64,67,38,87,75,62,35,64,66,38,24,52,39,20,56,50,33,30,51,47,32,49,51,45,49,48,51,31,54,56,41,70,73,49,64,77,82,114,107,66,63,58,48,49,53,49,48,42,67,37,92,57,6,76,86,28,65,65,34,50,47,34,58,45,50,44,39,51,40,54,31,41,59,59,52,60,73,46,66,46,85,40,57,55,64,57,51,36,52,37,48,3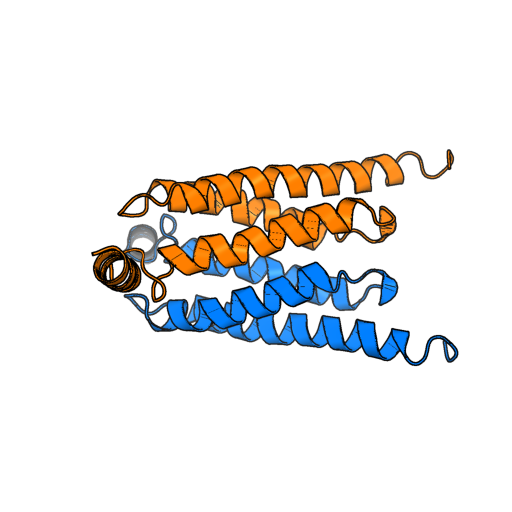0,55,40,22,57,56,48,29,57,50,22,64,66,37,86,77,62,35,63,64,39,25,51,39,20,56,50,34,30,52,48,34,50,50,44,49,49,52,31,54,57,41,69,72,49,62,75,81,112

Radius of gyration: 19.07 Å; Cα contacts (8 Å, |Δi|>4): 223; chains: 2; bounding box: 59×55×43 Å

Secondary structure (DSSP, 8-state):
-HHHHHHHHHHSTTSTTSHHHHHHHHHHHHHHHHHHHTTS-GGGS-HHHHHHHHHHHHHHHHHHHHSSS--HHHHHHHHHHHHHHHHHHHHHHHHHH-TT--/-HHHHHHHHHHSTTSTTSHHHHHHHHHHHHHHHHHHHTTS-GGGS-HHHHHHHHHHHHHHHHHHHHSSS--HHHHHHHHHHHHHHHHHHHHHHHHHH-TT--

Sequence (204 aa):
MVFKGLVEFLKGPTGIRTTHFWGPVLNWGFIIAGIIDSNKPPEKISSRMTTTLILYSSMFSRFAWRVQPRNYILLACHLTNVTVQCNLLRIKYTYSENPSNNMVFKGLVEFLKGPTGIRTTHFWGPVLNWGFIIAGIIDSNKPPEKISSRMTTTLILYSSMFSRFAWRVQPRNYILLACHLTNVTVQCNLLRIKYTYSENPSNN

Organism: NCBI:txid5963

InterPro domains:
  IPR005336 Mitochondrial pyruvate carrier [PF03650] (8-93)

Foldseek 3Di:
DVVVVLVCQQVDPLHPVDCLPVLLVVLVVLLVVLVVCLPDQLVPDDLVVLVVLLVVLVVCLVVLCVDVPRRVSNNVSSVSSNVSSVSSNVNNVVCVVCVPPD/DVVVVLVCQQVDPLHPVDCLPVLLVVLVVLLVVLVVCLPDQLVPDDLVVLVVLLVVLVVCLVVLCVDVPRRVSNNVSSVSSNVSSVSSNVNNVVCVVCVPPD